Protein AF-A0A0B4G6N0-F1 (afdb_monomer)

InterPro domains:
  IPR013057 Amino acid transporter, transmembrane domain [PF01490] (42-238)

Foldseek 3Di:
DDDDDDDDDDDDPDDDPDPPDCPPPPCPVQPPCPPPPADPPPDDPVLVVLLLCLQLLVLCVVQLVQLCLFFADQVSVVLLVVLVVVLVVVLVVVVVLCVVCVVDDAQLVVLCVPPNPVRSVVRRVVVVVLVVVSVVVVLLVQLVVVCVVVVNPDDSVVSSVVVVVVVVVLVPPPHSVVVSVVSVVSVVVSVVVSVVVVVVCVVDPDPVDDRDRGDPHDPVSSVVSSVSSNSSSVSSRD

Radius of gyration: 27.39 Å; Cα contacts (8 Å, |Δi|>4): 152; chains: 1; bounding box: 114×43×59 Å

Structure (mmCIF, N/CA/C/O backbone):
data_AF-A0A0B4G6N0-F1
#
_entry.id   AF-A0A0B4G6N0-F1
#
loop_
_atom_site.group_PDB
_atom_site.id
_atom_site.type_symbol
_atom_site.label_atom_id
_atom_site.label_alt_id
_atom_site.label_comp_id
_atom_site.label_asym_id
_atom_site.label_entity_id
_atom_site.label_seq_id
_atom_site.pdbx_PDB_ins_code
_atom_site.Cartn_x
_atom_site.Cartn_y
_atom_site.Cartn_z
_atom_site.occupancy
_atom_site.B_iso_or_equiv
_atom_site.auth_seq_id
_atom_site.auth_comp_id
_atom_site.auth_asym_id
_atom_site.auth_atom_id
_atom_site.pdbx_PDB_model_num
ATOM 1 N N . MET A 1 1 ? 87.018 -11.174 -32.468 1.00 33.78 1 MET A N 1
ATOM 2 C CA . MET A 1 1 ? 86.395 -9.855 -32.245 1.00 33.78 1 MET A CA 1
ATOM 3 C C . MET A 1 1 ? 84.984 -10.117 -31.726 1.00 33.78 1 MET A C 1
ATOM 5 O O . MET A 1 1 ? 84.202 -10.619 -32.511 1.00 33.78 1 MET A O 1
ATOM 9 N N . ALA A 1 2 ? 84.757 -9.869 -30.422 1.00 31.50 2 ALA A N 1
ATOM 10 C CA . ALA A 1 2 ? 83.479 -9.801 -29.671 1.00 31.50 2 ALA A CA 1
ATOM 11 C C . ALA A 1 2 ? 82.484 -10.993 -29.743 1.00 31.50 2 ALA A C 1
ATOM 13 O O . ALA A 1 2 ? 82.291 -11.583 -30.789 1.00 31.50 2 ALA A O 1
ATOM 14 N N . ALA A 1 3 ? 81.725 -11.384 -28.720 1.00 33.72 3 ALA A N 1
ATOM 15 C CA . ALA A 1 3 ? 81.718 -11.198 -27.269 1.00 33.72 3 ALA A CA 1
ATOM 16 C C . ALA A 1 3 ? 80.707 -12.232 -26.710 1.00 33.72 3 ALA A C 1
ATOM 18 O O . ALA A 1 3 ? 79.729 -12.572 -27.371 1.00 33.72 3 ALA A O 1
ATOM 19 N N . SER A 1 4 ? 80.979 -12.740 -25.510 1.00 36.91 4 SER A N 1
ATOM 20 C CA . SER A 1 4 ? 80.156 -13.670 -24.726 1.00 36.91 4 SER A CA 1
ATOM 21 C C . SER A 1 4 ? 78.992 -12.951 -24.031 1.00 36.91 4 SER A C 1
ATOM 23 O O . SER A 1 4 ? 79.242 -11.888 -23.473 1.00 36.91 4 SER A O 1
ATOM 25 N N . THR A 1 5 ? 77.793 -13.555 -23.966 1.00 37.00 5 THR A N 1
ATOM 26 C CA . THR A 1 5 ? 76.814 -13.336 -22.873 1.00 37.00 5 THR A CA 1
ATOM 27 C C . THR A 1 5 ? 75.776 -14.470 -22.752 1.00 37.00 5 THR A C 1
ATOM 29 O O . THR A 1 5 ? 74.784 -14.551 -23.467 1.00 37.00 5 THR A O 1
ATOM 32 N N . THR A 1 6 ? 76.063 -15.360 -21.804 1.00 34.25 6 THR A N 1
ATOM 33 C CA . THR A 1 6 ? 75.223 -15.952 -20.742 1.00 34.25 6 THR A CA 1
ATOM 34 C C . THR A 1 6 ? 73.698 -15.763 -20.786 1.00 34.25 6 THR A C 1
ATOM 36 O O . THR A 1 6 ? 73.183 -14.648 -20.787 1.00 34.25 6 THR A O 1
ATOM 39 N N . GLY A 1 7 ? 72.979 -16.886 -20.677 1.00 34.41 7 GLY A N 1
ATOM 40 C CA . GLY A 1 7 ? 71.525 -16.940 -20.557 1.00 34.41 7 GLY A CA 1
ATOM 41 C C . GLY A 1 7 ? 70.945 -16.505 -19.208 1.00 34.41 7 GLY A C 1
ATOM 42 O O . GLY A 1 7 ? 71.644 -16.412 -18.203 1.00 34.41 7 GLY A O 1
ATOM 43 N N . LYS A 1 8 ? 69.621 -16.310 -19.209 1.00 33.00 8 LYS A N 1
ATOM 44 C CA . LYS A 1 8 ? 68.708 -16.408 -18.062 1.00 33.00 8 LYS A CA 1
ATOM 45 C C . LYS A 1 8 ? 67.311 -16.763 -18.584 1.00 33.00 8 LYS A C 1
ATOM 47 O O . LYS A 1 8 ? 66.723 -16.014 -19.357 1.00 33.00 8 LYS A O 1
ATOM 52 N N . GLN A 1 9 ? 66.808 -17.921 -18.160 1.00 35.66 9 GLN A N 1
ATOM 53 C CA . GLN A 1 9 ? 65.401 -18.307 -18.249 1.00 35.66 9 GLN A CA 1
ATOM 54 C C . GLN A 1 9 ? 64.567 -17.347 -17.389 1.00 35.66 9 GLN A C 1
ATOM 56 O O . GLN A 1 9 ? 64.925 -17.081 -16.241 1.00 35.66 9 GLN A O 1
ATOM 61 N N . HIS A 1 10 ? 63.454 -16.850 -17.928 1.00 30.38 10 HIS A N 1
ATOM 62 C CA . HIS A 1 10 ? 62.423 -16.156 -17.161 1.00 30.38 10 HIS A CA 1
ATOM 63 C C . HIS A 1 10 ? 61.115 -16.962 -17.272 1.00 30.38 10 HIS A C 1
ATOM 65 O O . HIS A 1 10 ? 60.740 -17.328 -18.388 1.00 30.38 10 HIS A O 1
ATOM 71 N N . PRO A 1 11 ? 60.469 -17.326 -16.151 1.00 32.81 11 PRO A N 1
ATOM 72 C CA . PRO A 1 11 ? 59.368 -18.283 -16.141 1.00 32.81 11 PRO A CA 1
ATOM 73 C C . PRO A 1 11 ? 58.047 -17.667 -16.624 1.00 32.81 11 PRO A C 1
ATOM 75 O O . PRO A 1 11 ? 57.742 -16.507 -16.359 1.00 32.81 11 PRO A O 1
ATOM 78 N N . LEU A 1 12 ? 57.250 -18.492 -17.307 1.00 38.12 12 LEU A N 1
ATOM 79 C CA . LEU A 1 12 ? 55.855 -18.230 -17.665 1.00 38.12 12 LEU A CA 1
ATOM 80 C C . LEU A 1 12 ? 55.014 -17.974 -16.398 1.00 38.12 12 LEU A C 1
ATOM 82 O O . LEU A 1 12 ? 55.039 -18.810 -15.488 1.00 38.12 12 LEU A O 1
ATOM 86 N N . PRO A 1 13 ? 54.229 -16.884 -16.314 1.00 38.22 13 PRO A N 1
ATOM 87 C CA . PRO A 1 13 ? 53.279 -16.722 -15.227 1.00 38.22 13 PRO A CA 1
ATOM 88 C C . PRO A 1 13 ? 52.089 -17.668 -15.429 1.00 38.22 13 PRO A C 1
ATOM 90 O O . PRO A 1 13 ? 51.237 -17.469 -16.289 1.00 38.22 13 PRO A O 1
ATOM 93 N N . SER A 1 14 ? 52.106 -18.720 -14.611 1.00 33.41 14 SER A N 1
ATOM 94 C CA . SER A 1 14 ? 50.993 -19.477 -14.032 1.00 33.41 14 SER A CA 1
ATOM 95 C C . SER A 1 14 ? 49.581 -19.133 -14.530 1.00 33.41 14 SER A C 1
ATOM 97 O O . SER A 1 14 ? 49.033 -18.058 -14.273 1.00 33.41 14 SER A O 1
ATOM 99 N N . SER A 1 15 ? 48.968 -20.132 -15.163 1.00 37.22 15 SER A N 1
ATOM 100 C CA . SER A 1 15 ? 47.535 -20.271 -15.398 1.00 37.22 15 SER A CA 1
ATOM 101 C C . SER A 1 15 ? 46.721 -20.003 -14.126 1.00 37.22 15 SER A C 1
ATOM 103 O O . SER A 1 15 ? 46.741 -20.805 -13.191 1.00 37.22 15 SER A O 1
ATOM 105 N N . LYS A 1 16 ? 45.944 -18.915 -14.111 1.00 31.27 16 LYS A N 1
ATOM 106 C CA . LYS A 1 16 ? 44.797 -18.793 -13.203 1.00 31.27 16 LYS A CA 1
ATOM 107 C C . LYS A 1 16 ? 43.605 -19.534 -13.825 1.00 31.27 16 LYS A C 1
ATOM 109 O O . LYS A 1 16 ? 43.236 -19.206 -14.952 1.00 31.27 16 LYS A O 1
ATOM 114 N N . PRO A 1 17 ? 43.012 -20.523 -13.138 1.00 34.19 17 PRO A N 1
ATOM 115 C CA . PRO A 1 17 ? 41.830 -21.217 -13.623 1.00 34.19 17 PRO A CA 1
ATOM 116 C C . PRO A 1 17 ? 40.590 -20.365 -13.335 1.00 34.19 17 PRO A C 1
ATOM 118 O O . PRO A 1 17 ? 40.438 -19.850 -12.229 1.00 34.19 17 PRO A O 1
ATOM 121 N N . GLY A 1 18 ? 39.710 -20.223 -14.328 1.00 34.66 18 GLY A N 1
ATOM 122 C CA . GLY A 1 18 ? 38.390 -19.613 -14.143 1.00 34.66 18 GLY A CA 1
ATOM 123 C C . GLY A 1 18 ? 38.112 -18.362 -14.974 1.00 34.66 18 GLY A C 1
ATOM 124 O O . GLY A 1 18 ? 37.458 -17.448 -14.486 1.00 34.66 18 GLY A O 1
ATOM 125 N N . SER A 1 19 ? 38.567 -18.293 -16.228 1.00 39.28 19 SER A N 1
ATOM 126 C CA . SER A 1 19 ? 37.862 -17.476 -17.221 1.00 39.28 19 SER A CA 1
ATOM 127 C C . SER A 1 19 ? 36.601 -18.237 -17.626 1.00 39.28 19 SER A C 1
ATOM 129 O O . SER A 1 19 ? 36.611 -19.020 -18.578 1.00 39.28 19 SER A O 1
ATOM 131 N N . GLU A 1 20 ? 35.545 -18.074 -16.834 1.00 41.31 20 GLU A N 1
ATOM 132 C CA . GLU A 1 20 ? 34.202 -18.501 -17.213 1.00 41.31 20 GLU A CA 1
ATOM 133 C C . GLU A 1 20 ? 33.862 -17.805 -18.544 1.00 41.31 20 GLU A C 1
ATOM 135 O O . GLU A 1 20 ? 34.119 -16.602 -18.679 1.00 41.31 20 GLU A O 1
ATOM 140 N N . PRO A 1 21 ? 33.403 -18.541 -19.570 1.00 38.47 21 PRO A N 1
ATOM 141 C CA . PRO A 1 21 ? 33.164 -17.963 -20.881 1.00 38.47 21 PRO A CA 1
ATOM 142 C C . PRO A 1 21 ? 32.184 -16.798 -20.750 1.00 38.47 21 PRO A C 1
ATOM 144 O O . PRO A 1 21 ? 31.161 -16.912 -20.076 1.00 38.47 21 PRO A O 1
ATOM 147 N N . LEU A 1 22 ? 32.523 -15.679 -21.398 1.00 48.94 22 LEU A N 1
ATOM 148 C CA . LEU A 1 22 ? 31.680 -14.498 -21.564 1.00 48.94 22 LEU A CA 1
ATOM 149 C C . LEU A 1 22 ? 30.406 -14.894 -22.321 1.00 48.94 22 LEU A C 1
ATOM 151 O O . LEU A 1 22 ? 30.272 -14.652 -23.518 1.00 48.94 22 LEU A O 1
ATOM 155 N N . ILE A 1 23 ? 29.456 -15.514 -21.625 1.00 45.91 23 ILE A N 1
ATOM 156 C CA . ILE A 1 23 ? 28.057 -15.437 -22.006 1.00 45.91 23 ILE A CA 1
ATOM 157 C C . ILE A 1 23 ? 27.752 -13.942 -21.926 1.00 45.91 23 ILE A C 1
ATOM 159 O O . ILE A 1 23 ? 27.949 -13.359 -20.853 1.00 45.91 23 ILE A O 1
ATOM 163 N N . PRO A 1 24 ? 27.319 -13.284 -23.013 1.00 44.19 24 PRO A N 1
ATOM 164 C CA . PRO A 1 24 ? 26.780 -11.945 -22.901 1.00 44.19 24 PRO A CA 1
ATOM 165 C C . PRO A 1 24 ? 25.601 -12.069 -21.937 1.00 44.19 24 PRO A C 1
ATOM 167 O O . PRO A 1 24 ? 24.552 -12.595 -22.306 1.00 44.19 24 PRO A O 1
ATOM 170 N N . ARG A 1 25 ? 25.789 -11.689 -20.665 1.00 51.75 25 ARG A N 1
ATOM 171 C CA . ARG A 1 25 ? 24.677 -11.498 -19.736 1.00 51.75 25 ARG A CA 1
ATOM 172 C C . ARG A 1 25 ? 23.775 -10.508 -20.446 1.00 51.75 25 ARG A C 1
ATOM 174 O O . ARG A 1 25 ? 24.180 -9.365 -20.641 1.00 51.75 25 ARG A O 1
ATOM 181 N N . ALA A 1 26 ? 22.643 -11.006 -20.932 1.00 50.06 26 ALA A N 1
ATOM 182 C CA . ALA A 1 26 ? 21.668 -10.250 -21.690 1.00 50.06 26 ALA A CA 1
ATOM 183 C C . ALA A 1 26 ? 21.489 -8.870 -21.045 1.00 50.06 26 ALA A C 1
ATOM 185 O O . ALA A 1 26 ? 21.092 -8.798 -19.887 1.00 50.06 26 ALA A O 1
ATOM 186 N N . ALA A 1 27 ? 21.905 -7.832 -21.780 1.00 54.25 27 ALA A N 1
ATOM 187 C CA . ALA A 1 27 ? 21.667 -6.409 -21.551 1.00 54.25 27 ALA A CA 1
ATOM 188 C C . ALA A 1 27 ? 21.281 -6.022 -20.109 1.00 54.25 27 ALA A C 1
ATOM 190 O O . ALA A 1 27 ? 20.148 -5.643 -19.825 1.00 54.25 27 ALA A O 1
ATOM 191 N N . ASP A 1 28 ? 22.232 -6.113 -19.185 1.00 55.31 28 ASP A N 1
ATOM 192 C CA . ASP A 1 28 ? 22.055 -5.578 -17.841 1.00 55.31 28 ASP A CA 1
ATOM 193 C C . ASP A 1 28 ? 22.142 -4.048 -17.888 1.00 55.31 28 ASP A C 1
ATOM 195 O O . ASP A 1 28 ? 23.211 -3.474 -18.099 1.00 55.31 28 ASP A O 1
ATOM 199 N N . VAL A 1 29 ? 20.994 -3.393 -17.721 1.00 56.84 29 VAL A N 1
ATOM 200 C CA . VAL A 1 29 ? 20.792 -1.950 -17.947 1.00 56.84 29 VAL A CA 1
ATOM 201 C C . VAL A 1 29 ? 21.613 -1.081 -16.983 1.00 56.84 29 VAL A C 1
ATOM 203 O O . VAL A 1 29 ? 21.878 0.084 -17.269 1.00 56.84 29 VAL A O 1
ATOM 206 N N . PHE A 1 30 ? 22.080 -1.655 -15.869 1.00 56.19 30 PHE A N 1
ATOM 207 C CA . PHE A 1 30 ? 22.910 -0.967 -14.876 1.00 56.19 30 PHE A CA 1
ATOM 208 C C . PHE A 1 30 ? 24.428 -1.094 -15.114 1.00 56.19 30 PHE A C 1
ATOM 210 O O . PHE A 1 30 ? 25.199 -0.382 -14.473 1.00 56.19 30 PHE A O 1
ATOM 217 N N . GLY A 1 31 ? 24.881 -1.948 -16.042 1.00 57.41 31 GLY A N 1
ATOM 218 C CA . GLY A 1 31 ? 26.307 -2.134 -16.344 1.00 57.41 31 GLY A CA 1
ATOM 219 C C . GLY A 1 31 ? 27.169 -2.564 -15.140 1.00 57.41 31 GLY A C 1
ATOM 220 O O . GLY A 1 31 ? 26.675 -3.041 -14.117 1.00 57.41 31 GLY A O 1
ATOM 221 N N . GLN A 1 32 ? 28.497 -2.424 -15.257 1.00 55.59 32 GLN A N 1
ATOM 222 C CA . GLN A 1 32 ? 29.423 -2.620 -14.131 1.00 55.59 32 GLN A CA 1
ATOM 223 C C . GLN A 1 32 ? 29.440 -1.373 -13.230 1.00 55.59 32 GLN A C 1
ATOM 225 O O . GLN A 1 32 ? 29.977 -0.328 -13.591 1.00 55.59 32 GLN A O 1
ATOM 230 N N . GLU A 1 33 ? 28.865 -1.488 -12.030 1.00 58.72 33 GLU A N 1
ATOM 231 C CA . GLU A 1 33 ? 28.723 -0.394 -11.051 1.00 58.72 33 GLU A CA 1
ATOM 232 C C . GLU A 1 33 ? 29.977 -0.158 -10.175 1.00 58.72 33 GLU A C 1
ATOM 234 O O . GLU A 1 33 ? 29.896 0.476 -9.121 1.00 58.72 33 GLU A O 1
ATOM 239 N N . ASP A 1 34 ? 31.150 -0.665 -10.571 1.00 56.91 34 ASP A N 1
ATOM 240 C CA . ASP A 1 34 ? 32.356 -0.649 -9.727 1.00 56.91 34 ASP A CA 1
ATOM 241 C C . ASP A 1 34 ? 32.889 0.771 -9.442 1.00 56.91 34 ASP A C 1
ATOM 243 O O . ASP A 1 34 ? 33.493 0.989 -8.389 1.00 56.91 34 ASP A O 1
ATOM 247 N N . HIS A 1 35 ? 32.578 1.746 -10.308 1.00 51.00 35 HIS A N 1
ATOM 248 C CA . HIS A 1 35 ? 33.026 3.146 -10.216 1.00 51.00 35 HIS A CA 1
ATOM 249 C C . HIS A 1 35 ? 31.900 4.183 -10.012 1.00 51.00 35 HIS A C 1
ATOM 251 O O . HIS A 1 35 ? 32.159 5.381 -10.115 1.00 51.00 35 HIS A O 1
ATOM 257 N N . HIS A 1 36 ? 30.664 3.762 -9.717 1.00 53.50 36 HIS A N 1
ATOM 258 C CA . HIS A 1 36 ? 29.542 4.683 -9.479 1.00 53.50 36 HIS A CA 1
ATOM 259 C C . HIS A 1 36 ? 29.313 4.943 -7.979 1.00 53.50 36 HIS A C 1
ATOM 261 O O . HIS A 1 36 ? 29.333 4.018 -7.167 1.00 53.50 36 HIS A O 1
ATOM 267 N N . ASP A 1 37 ? 29.054 6.209 -7.627 1.00 54.12 37 ASP A N 1
ATOM 268 C CA . ASP A 1 37 ? 28.793 6.673 -6.249 1.00 54.12 37 ASP A CA 1
ATOM 269 C C . ASP A 1 37 ? 27.456 6.130 -5.694 1.00 54.12 37 ASP A C 1
ATOM 271 O O . ASP A 1 37 ? 27.284 5.905 -4.496 1.00 54.12 37 ASP A O 1
ATOM 275 N N . ILE A 1 38 ? 26.514 5.818 -6.592 1.00 54.56 38 ILE A N 1
ATOM 276 C CA . ILE A 1 38 ? 25.244 5.154 -6.284 1.00 54.56 38 ILE A CA 1
ATOM 277 C C . ILE A 1 38 ? 25.260 3.769 -6.937 1.00 54.56 38 ILE A C 1
ATOM 279 O O . ILE A 1 38 ? 25.208 3.656 -8.158 1.00 54.56 38 ILE A O 1
ATOM 283 N N . LYS A 1 39 ? 25.326 2.719 -6.110 1.00 56.12 39 LYS A N 1
ATOM 284 C CA . LYS A 1 39 ? 25.215 1.315 -6.538 1.00 56.12 39 LYS A CA 1
ATOM 285 C C . LYS A 1 39 ? 23.767 0.855 -6.396 1.00 56.12 39 LYS A C 1
ATOM 287 O O . LYS A 1 39 ? 23.284 0.719 -5.268 1.00 56.12 39 LYS A O 1
ATOM 292 N N . TYR A 1 40 ? 23.081 0.607 -7.506 1.00 56.59 40 TYR A N 1
ATOM 293 C CA . TYR A 1 40 ? 21.680 0.190 -7.525 1.00 56.59 40 TYR A CA 1
ATOM 294 C C . TYR A 1 40 ? 21.523 -1.308 -7.206 1.00 56.59 40 TYR A C 1
ATOM 296 O O . TYR A 1 40 ? 20.519 -1.705 -6.612 1.00 56.59 40 TYR A O 1
ATOM 304 N N . LYS A 1 41 ? 22.545 -2.146 -7.445 1.00 57.06 41 LYS A N 1
ATOM 305 C CA . LYS A 1 41 ? 22.547 -3.589 -7.107 1.00 57.06 41 LYS A CA 1
ATOM 306 C C . LYS A 1 41 ? 22.916 -3.913 -5.658 1.00 57.06 41 LYS A C 1
ATOM 308 O O . LYS A 1 41 ? 23.700 -4.820 -5.378 1.00 57.06 41 LYS A O 1
ATOM 313 N N . ARG A 1 42 ? 22.364 -3.173 -4.700 1.00 58.06 42 ARG A N 1
ATOM 314 C CA . ARG A 1 42 ? 22.574 -3.434 -3.259 1.00 58.06 42 ARG A CA 1
ATOM 315 C C . ARG A 1 42 ? 21.349 -4.030 -2.569 1.00 58.06 42 ARG A C 1
ATOM 317 O O . ARG A 1 42 ? 21.439 -4.393 -1.400 1.00 58.06 42 ARG A O 1
ATOM 324 N N . LEU A 1 43 ? 20.222 -4.131 -3.272 1.00 67.31 43 LEU A N 1
ATOM 325 C CA . LEU A 1 43 ? 18.972 -4.646 -2.727 1.00 67.31 43 LEU A CA 1
ATOM 326 C C . LEU A 1 43 ? 18.911 -6.166 -2.909 1.00 67.31 43 LEU A C 1
ATOM 328 O O . LEU A 1 43 ? 18.865 -6.671 -4.029 1.00 67.31 43 LEU A O 1
ATOM 332 N N . SER A 1 44 ? 18.944 -6.906 -1.804 1.00 78.12 44 SER A N 1
ATOM 333 C CA . SER A 1 44 ? 18.749 -8.353 -1.829 1.00 78.12 44 SER A CA 1
ATOM 334 C C . SER A 1 44 ? 17.254 -8.675 -1.925 1.00 78.12 44 SER A C 1
ATOM 336 O O . SER A 1 44 ? 16.423 -7.950 -1.380 1.00 78.12 44 SER A O 1
ATOM 338 N N . TRP A 1 45 ? 16.898 -9.782 -2.586 1.00 82.00 45 TRP A N 1
ATOM 339 C CA . TRP A 1 45 ? 15.510 -10.263 -2.674 1.00 82.00 45 TRP A CA 1
ATOM 340 C C . TRP A 1 45 ? 14.739 -10.259 -1.334 1.00 82.00 45 TRP A C 1
ATOM 342 O O . TRP A 1 45 ? 13.604 -9.780 -1.332 1.00 82.00 45 TRP A O 1
ATOM 352 N N . PRO A 1 46 ? 15.308 -10.693 -0.185 1.00 83.56 46 PRO A N 1
ATOM 353 C CA . PRO A 1 46 ? 14.573 -10.638 1.078 1.00 83.56 46 PRO A CA 1
ATOM 354 C C . PRO A 1 46 ? 14.295 -9.206 1.555 1.00 83.56 46 PRO A C 1
ATOM 356 O O . PRO A 1 46 ? 13.240 -8.965 2.132 1.00 83.56 46 PRO A O 1
ATOM 359 N N . LEU A 1 47 ? 15.186 -8.242 1.293 1.00 82.62 47 LEU A N 1
ATOM 360 C CA . LEU A 1 47 ? 14.931 -6.840 1.642 1.00 82.62 47 LEU A CA 1
ATOM 361 C C . LEU A 1 47 ? 13.783 -6.257 0.808 1.00 82.62 47 LEU A C 1
ATOM 363 O O . LEU A 1 47 ? 12.927 -5.567 1.356 1.00 82.62 47 LEU A O 1
ATOM 367 N N . VAL A 1 48 ? 13.715 -6.592 -0.487 1.00 84.94 48 VAL A N 1
ATOM 368 C CA . VAL A 1 48 ? 12.575 -6.219 -1.347 1.00 84.94 48 VAL A CA 1
ATOM 369 C C . VAL A 1 48 ? 11.284 -6.839 -0.834 1.00 84.94 48 VAL A C 1
ATOM 371 O O . VAL A 1 48 ? 10.277 -6.150 -0.716 1.00 84.94 48 VAL A O 1
ATOM 374 N N . ALA A 1 49 ? 11.315 -8.127 -0.487 1.00 87.00 49 ALA A N 1
ATOM 375 C CA . ALA A 1 49 ? 10.141 -8.824 0.018 1.00 87.00 49 ALA A CA 1
ATOM 376 C C . ALA A 1 49 ? 9.592 -8.156 1.287 1.00 87.00 49 ALA A C 1
ATOM 378 O O . ALA A 1 49 ? 8.388 -7.944 1.389 1.00 87.00 49 ALA A O 1
ATOM 379 N N . VAL A 1 50 ? 10.461 -7.762 2.224 1.00 86.62 50 VAL A N 1
ATOM 380 C CA . VAL A 1 50 ? 10.039 -7.052 3.441 1.00 86.62 50 VAL A CA 1
ATOM 381 C C . VAL A 1 50 ? 9.427 -5.686 3.123 1.00 86.62 50 VAL A C 1
ATOM 383 O O . VAL A 1 50 ? 8.413 -5.345 3.725 1.00 86.62 50 VAL A O 1
ATOM 386 N N . LEU A 1 51 ? 9.994 -4.928 2.179 1.00 86.25 51 LEU A N 1
ATOM 387 C CA . LEU A 1 51 ? 9.438 -3.638 1.748 1.00 86.25 51 LEU A CA 1
ATOM 388 C C . LEU A 1 51 ? 8.027 -3.797 1.165 1.00 86.25 51 LEU A C 1
ATOM 390 O O . LEU A 1 51 ? 7.114 -3.070 1.550 1.00 86.25 51 LEU A O 1
ATOM 394 N N . MET A 1 52 ? 7.831 -4.795 0.301 1.00 87.69 52 MET A N 1
ATOM 395 C CA . MET A 1 52 ? 6.522 -5.091 -0.292 1.00 87.69 52 MET A CA 1
ATOM 396 C C . 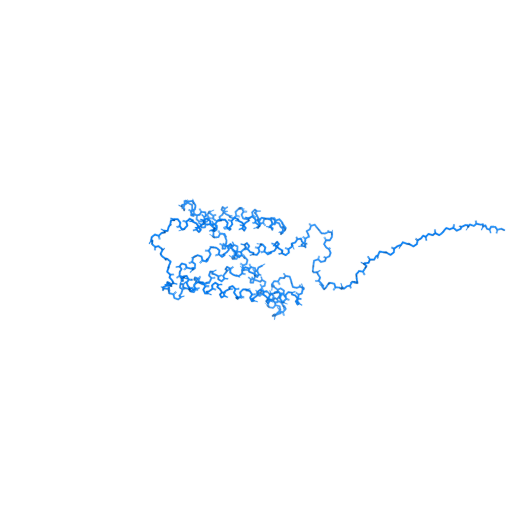MET A 1 52 ? 5.504 -5.530 0.759 1.00 87.69 52 MET A C 1
ATOM 398 O O . MET A 1 52 ? 4.362 -5.076 0.762 1.00 87.69 52 MET A O 1
ATOM 402 N N . ILE A 1 53 ? 5.923 -6.388 1.693 1.00 88.06 53 ILE A N 1
ATOM 403 C CA . ILE A 1 53 ? 5.074 -6.821 2.806 1.00 88.06 53 ILE A CA 1
ATOM 404 C C . ILE A 1 53 ? 4.688 -5.623 3.677 1.00 88.06 53 ILE A C 1
ATOM 406 O O . ILE A 1 53 ? 3.533 -5.534 4.081 1.00 88.06 53 ILE A O 1
ATOM 410 N N . ALA A 1 54 ? 5.611 -4.698 3.948 1.00 87.81 54 ALA A N 1
ATOM 411 C CA . ALA A 1 54 ? 5.330 -3.506 4.743 1.00 87.81 54 ALA A CA 1
ATOM 412 C C . ALA A 1 54 ? 4.202 -2.666 4.142 1.00 87.81 54 ALA A C 1
ATOM 414 O O . ALA A 1 54 ? 3.254 -2.327 4.850 1.00 87.81 54 ALA A O 1
ATOM 415 N N . GLU A 1 55 ? 4.275 -2.391 2.841 1.00 86.00 55 GLU A N 1
ATOM 416 C CA . GLU A 1 55 ? 3.267 -1.607 2.127 1.00 86.00 55 GLU A CA 1
ATOM 417 C C . GLU A 1 55 ? 1.904 -2.319 2.104 1.00 86.00 55 GLU A C 1
ATOM 419 O O . GLU A 1 5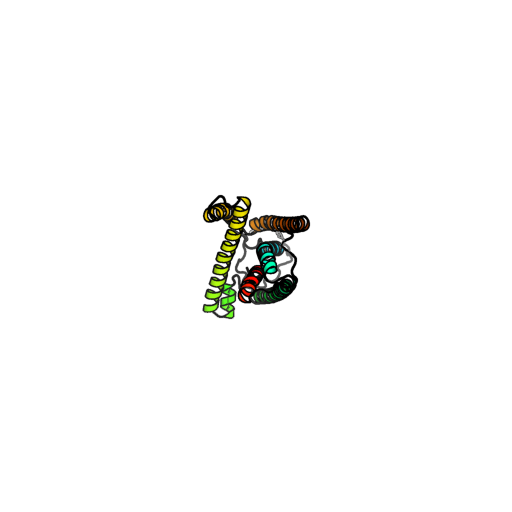5 ? 0.881 -1.739 2.478 1.00 86.00 55 GLU A O 1
ATOM 424 N N . ILE A 1 56 ? 1.885 -3.609 1.743 1.00 88.69 56 ILE A N 1
ATOM 425 C CA . ILE A 1 56 ? 0.651 -4.408 1.657 1.00 88.69 56 ILE A CA 1
ATOM 426 C C . ILE A 1 56 ? -0.020 -4.535 3.030 1.00 88.69 56 ILE A C 1
ATOM 428 O O . ILE A 1 56 ? -1.229 -4.329 3.156 1.00 88.69 56 ILE A O 1
ATOM 432 N N . VAL A 1 57 ? 0.748 -4.865 4.074 1.00 88.56 57 VAL A N 1
ATOM 433 C CA . VAL A 1 57 ? 0.217 -5.043 5.433 1.00 88.56 57 VAL A CA 1
ATOM 434 C C . VAL A 1 57 ? -0.292 -3.714 5.982 1.00 88.56 57 VAL A C 1
ATOM 436 O O . VAL A 1 57 ? -1.390 -3.687 6.533 1.00 88.56 57 VAL A O 1
ATOM 439 N N . SER A 1 58 ? 0.447 -2.617 5.790 1.00 87.50 58 SER A N 1
ATOM 440 C CA . SER A 1 58 ? 0.027 -1.275 6.211 1.00 87.50 58 SER A CA 1
ATOM 441 C C . SER A 1 58 ? -1.338 -0.902 5.620 1.00 87.50 58 SER A C 1
ATOM 443 O O . SER A 1 58 ? -2.293 -0.639 6.358 1.00 87.50 58 SER A O 1
ATOM 445 N N . ASN A 1 59 ? -1.476 -0.988 4.292 1.00 87.94 59 ASN A N 1
ATOM 446 C CA . ASN A 1 59 ? -2.724 -0.652 3.607 1.00 87.94 59 ASN A CA 1
ATOM 447 C C . ASN A 1 59 ? -3.851 -1.640 3.944 1.00 87.94 59 ASN A C 1
ATOM 449 O O . ASN A 1 59 ? -5.021 -1.258 3.984 1.00 87.94 59 ASN A O 1
ATOM 453 N N . GLY A 1 60 ? -3.530 -2.915 4.179 1.00 88.38 60 GLY A N 1
ATOM 454 C CA . GLY A 1 60 ? -4.491 -3.953 4.559 1.00 88.38 60 GLY A CA 1
ATOM 455 C C . GLY A 1 60 ? -5.064 -3.771 5.961 1.00 88.38 60 GLY A C 1
ATOM 456 O O . GLY A 1 60 ? -6.278 -3.859 6.143 1.00 88.38 60 GLY A O 1
ATOM 457 N N . MET A 1 61 ? -4.226 -3.474 6.956 1.00 88.06 61 MET A N 1
ATOM 458 C CA . MET A 1 61 ? -4.679 -3.374 8.348 1.00 88.06 61 MET A CA 1
ATOM 459 C C . MET A 1 61 ? -5.690 -2.246 8.571 1.00 88.06 61 MET A C 1
ATOM 461 O O . MET A 1 61 ? -6.542 -2.364 9.446 1.00 88.06 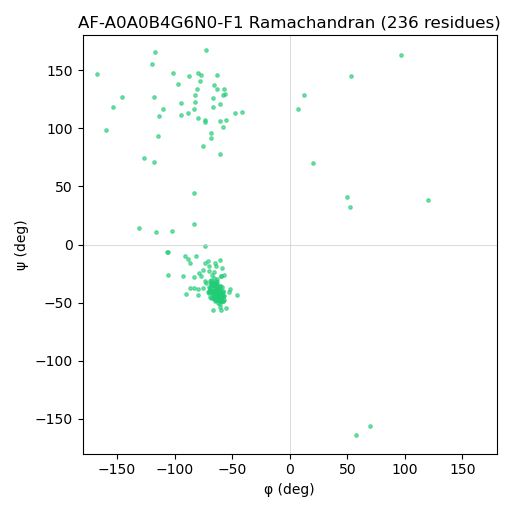61 MET A O 1
ATOM 465 N N . LEU A 1 62 ? -5.616 -1.167 7.789 1.00 85.00 62 LEU A N 1
ATOM 466 C CA . LEU A 1 62 ? -6.545 -0.041 7.899 1.00 85.00 62 LEU A CA 1
ATOM 467 C C . LEU A 1 62 ? -7.856 -0.284 7.138 1.00 85.00 62 LEU A C 1
ATOM 469 O O . LEU A 1 62 ? -8.930 0.107 7.599 1.00 85.00 62 LEU A O 1
ATOM 473 N N . SER A 1 63 ? -7.787 -0.933 5.975 1.00 86.25 63 SER A N 1
ATOM 474 C CA . SER A 1 63 ? -8.925 -1.059 5.059 1.00 86.25 63 SER A CA 1
ATOM 475 C C . SER A 1 63 ? -9.822 -2.265 5.375 1.00 86.25 63 SER A C 1
ATOM 477 O O . SER A 1 63 ? -11.053 -2.180 5.262 1.00 86.25 63 SER A O 1
ATOM 479 N N . LEU A 1 64 ? -9.225 -3.389 5.792 1.00 88.12 64 LEU A N 1
ATOM 480 C CA . LEU A 1 64 ? -9.925 -4.658 5.986 1.00 88.12 64 LEU A CA 1
ATOM 481 C C . LEU A 1 64 ? -10.933 -4.597 7.142 1.00 88.12 64 LEU A C 1
ATOM 483 O O . LEU A 1 64 ? -12.073 -5.008 6.919 1.00 88.12 64 LEU A O 1
ATOM 487 N N . PRO A 1 65 ? -10.611 -4.044 8.334 1.00 86.12 65 PRO A N 1
ATOM 488 C CA . PRO A 1 65 ? -11.572 -3.983 9.437 1.00 86.12 65 PRO A CA 1
ATOM 489 C C . PRO A 1 65 ? -12.805 -3.142 9.096 1.00 86.12 65 PRO A C 1
ATOM 491 O O . PRO A 1 65 ? -13.930 -3.544 9.384 1.00 86.12 65 PRO A O 1
ATOM 494 N N . SER A 1 66 ? -12.599 -2.000 8.428 1.00 83.88 66 SER A N 1
ATOM 495 C CA . SER A 1 66 ? -13.684 -1.124 7.968 1.00 83.88 66 SER A CA 1
ATOM 496 C C . SER A 1 66 ? -14.606 -1.849 6.985 1.00 83.88 66 SER A C 1
ATOM 498 O O . SER A 1 66 ? -15.829 -1.780 7.087 1.00 83.88 66 SER A O 1
ATOM 500 N N . SER A 1 67 ? -14.018 -2.625 6.077 1.00 85.31 67 SER A N 1
ATOM 501 C CA . SER A 1 67 ? -14.776 -3.309 5.032 1.00 85.31 67 SER A CA 1
ATOM 502 C C . SER A 1 67 ? -15.548 -4.519 5.558 1.00 85.31 67 SER A C 1
ATOM 504 O O . SER A 1 67 ? -16.698 -4.750 5.181 1.00 85.31 67 SER A O 1
ATOM 506 N N . LEU A 1 68 ? -14.950 -5.258 6.496 1.00 84.69 68 LEU A N 1
ATOM 507 C CA . LEU A 1 68 ? -15.609 -6.355 7.205 1.00 84.69 68 LEU A CA 1
ATOM 508 C C . LEU A 1 68 ? -16.782 -5.862 8.060 1.00 84.69 68 LEU A C 1
ATOM 510 O O . LEU A 1 68 ? -17.793 -6.555 8.145 1.00 84.69 68 LEU A O 1
ATOM 514 N N . ALA A 1 69 ? -16.688 -4.661 8.637 1.00 82.38 69 ALA A N 1
ATOM 515 C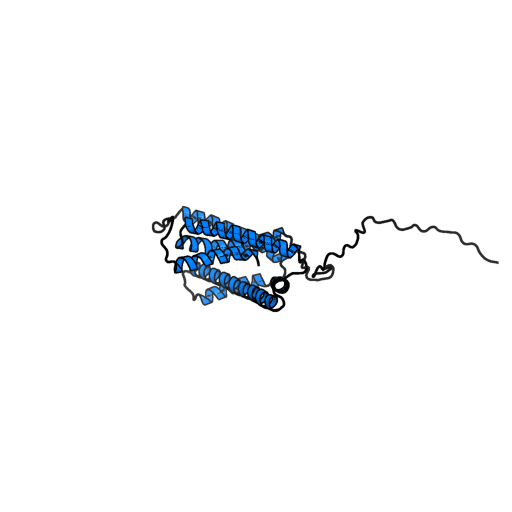 CA . ALA A 1 69 ? -17.779 -4.070 9.411 1.00 82.38 69 ALA A CA 1
ATOM 516 C C . ALA A 1 69 ? -19.023 -3.745 8.560 1.00 82.38 69 ALA A C 1
ATOM 518 O O . ALA A 1 69 ? -20.136 -3.767 9.077 1.00 82.38 69 ALA A O 1
ATOM 519 N N . VAL A 1 70 ? -18.849 -3.459 7.266 1.00 83.00 70 VAL A N 1
ATOM 520 C CA . VAL A 1 70 ? -19.943 -3.095 6.349 1.00 83.00 70 VAL A CA 1
ATOM 521 C C . VAL A 1 70 ? -20.555 -4.317 5.663 1.00 83.00 70 VAL A C 1
ATOM 523 O O . VAL A 1 70 ? -21.774 -4.401 5.513 1.00 83.00 70 VAL A O 1
ATOM 526 N N . VAL A 1 71 ? -19.714 -5.251 5.216 1.00 80.88 71 VAL A N 1
ATOM 527 C CA . VAL A 1 71 ? -20.126 -6.395 4.384 1.00 80.88 71 VAL A CA 1
ATOM 528 C C . VAL A 1 71 ? -20.447 -7.630 5.241 1.00 80.88 71 VAL A C 1
ATOM 530 O O . VAL A 1 71 ? -21.299 -8.439 4.877 1.00 80.88 71 VAL A O 1
ATOM 533 N N . GLY A 1 72 ? -19.837 -7.754 6.422 1.00 79.81 72 GLY A N 1
ATOM 534 C CA . GLY A 1 72 ? -19.954 -8.911 7.310 1.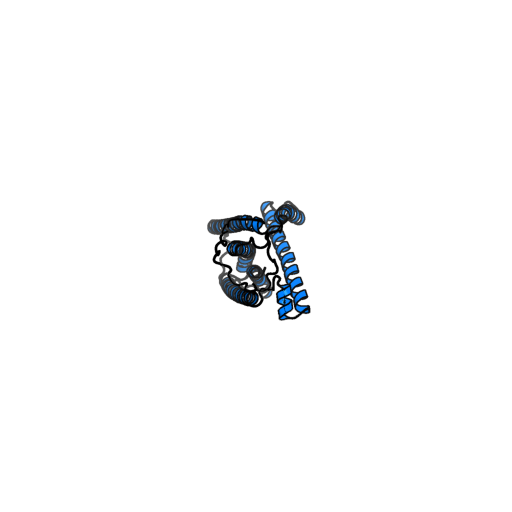00 79.81 72 GLY A CA 1
ATOM 535 C C . GLY A 1 72 ? -18.803 -9.908 7.143 1.00 79.81 72 GLY A C 1
ATOM 536 O O . GLY A 1 72 ? -18.069 -9.898 6.151 1.00 79.81 72 GLY A O 1
ATOM 537 N N . MET A 1 73 ? -18.645 -10.789 8.134 1.00 81.81 73 MET A N 1
ATOM 538 C CA . MET A 1 73 ? -17.474 -11.672 8.240 1.00 81.81 73 MET A CA 1
ATOM 539 C C . MET A 1 73 ? -17.370 -12.695 7.107 1.00 81.81 73 MET A C 1
ATOM 541 O O . MET A 1 73 ? -16.298 -12.868 6.533 1.00 81.81 73 MET A O 1
ATOM 545 N N . VAL A 1 74 ? -18.470 -13.380 6.779 1.00 85.25 74 VAL A N 1
ATOM 546 C CA . VAL A 1 74 ? -18.472 -14.448 5.766 1.00 85.25 74 VAL A CA 1
ATOM 547 C C . VAL A 1 74 ? -18.189 -13.904 4.362 1.00 85.25 74 VAL A C 1
ATOM 549 O O . VAL A 1 74 ? -17.217 -14.349 3.747 1.00 85.25 74 VAL A O 1
ATOM 552 N N . PRO A 1 75 ? -18.968 -12.938 3.837 1.00 83.00 75 PRO A N 1
ATOM 553 C CA . PRO A 1 75 ? -18.702 -12.388 2.510 1.00 83.00 75 PRO A CA 1
ATOM 554 C C . PRO A 1 75 ? -17.342 -11.682 2.425 1.00 83.00 75 PRO A C 1
ATOM 556 O O . PRO A 1 75 ? -16.650 -11.830 1.420 1.00 83.00 75 PRO A O 1
ATOM 559 N N . GLY A 1 76 ? -16.903 -10.988 3.480 1.00 85.00 76 GLY A N 1
ATOM 560 C CA . GLY A 1 76 ? -15.580 -10.369 3.492 1.00 85.00 76 GLY A CA 1
ATOM 561 C C . GLY A 1 76 ? -14.434 -11.385 3.452 1.00 85.00 76 GLY A C 1
ATOM 562 O O . GLY A 1 76 ? -13.490 -11.194 2.690 1.00 85.00 76 GLY A O 1
ATOM 563 N N . LEU A 1 77 ? -14.530 -12.502 4.184 1.00 88.25 77 LEU A N 1
ATOM 564 C CA . LEU A 1 77 ? -13.524 -13.571 4.139 1.00 88.25 77 LEU A CA 1
ATOM 565 C C . LEU A 1 77 ? -13.427 -14.209 2.747 1.00 88.25 77 LEU A C 1
ATOM 567 O O . LEU A 1 77 ? -12.322 -14.418 2.249 1.00 88.25 77 LEU A O 1
ATOM 571 N N . ILE A 1 78 ? -14.566 -14.480 2.101 1.00 89.50 78 ILE A N 1
ATOM 572 C CA . ILE A 1 78 ? -14.601 -15.032 0.736 1.00 89.50 78 ILE A CA 1
ATOM 573 C C . ILE A 1 78 ? -13.878 -14.092 -0.237 1.00 89.50 78 ILE A C 1
ATOM 575 O O . ILE A 1 78 ? -13.067 -14.546 -1.044 1.00 89.50 78 ILE A O 1
ATOM 579 N N . ILE A 1 79 ? -14.122 -12.784 -0.131 1.00 88.38 79 ILE A N 1
ATOM 580 C CA . ILE A 1 79 ? -13.479 -11.770 -0.975 1.00 88.38 79 ILE A CA 1
ATOM 581 C C . ILE A 1 79 ? -11.977 -11.692 -0.701 1.00 88.38 79 ILE A C 1
ATOM 583 O O . ILE A 1 79 ? -11.199 -11.647 -1.648 1.00 88.38 79 ILE A O 1
ATOM 587 N N . ILE A 1 80 ? -11.548 -11.727 0.563 1.00 90.06 80 ILE A N 1
ATOM 588 C CA . ILE A 1 80 ? -10.123 -11.726 0.931 1.00 90.06 80 ILE A CA 1
ATOM 589 C C . ILE A 1 80 ? -9.404 -12.936 0.320 1.00 90.06 80 ILE A C 1
ATOM 591 O O . ILE A 1 80 ? -8.344 -12.780 -0.283 1.00 90.06 80 ILE A O 1
ATOM 595 N N . VAL A 1 81 ? -9.987 -14.134 0.427 1.00 91.75 81 VAL A N 1
ATOM 596 C CA . VAL A 1 81 ? -9.412 -15.356 -0.159 1.00 91.75 81 VAL A CA 1
ATOM 597 C C . VAL A 1 81 ? -9.362 -15.258 -1.684 1.00 91.75 81 VAL A C 1
ATOM 599 O O . VAL A 1 81 ? -8.330 -15.557 -2.285 1.00 91.75 81 VAL A O 1
ATOM 602 N N . PHE A 1 82 ? -10.443 -14.794 -2.316 1.00 91.44 82 PHE A N 1
ATOM 603 C CA . PHE A 1 82 ? -10.502 -14.601 -3.764 1.00 91.44 82 PHE A CA 1
ATOM 604 C C . PHE A 1 82 ? -9.438 -13.608 -4.258 1.00 91.44 82 PHE A C 1
ATOM 606 O O . PHE A 1 82 ? -8.691 -13.921 -5.186 1.00 91.44 82 PHE A O 1
ATOM 613 N N . LEU A 1 83 ? -9.317 -12.445 -3.611 1.00 90.44 83 LEU A N 1
ATOM 614 C CA . LEU A 1 83 ? -8.320 -11.429 -3.953 1.00 90.44 83 LEU A CA 1
ATOM 615 C C . LEU A 1 83 ? -6.892 -11.913 -3.692 1.00 90.44 83 LEU A C 1
ATOM 617 O O . LEU A 1 83 ? -6.009 -11.616 -4.488 1.00 90.44 83 LEU A O 1
ATOM 621 N N . GLY A 1 84 ? -6.661 -12.711 -2.647 1.00 90.38 84 GLY A N 1
ATOM 622 C CA . GLY A 1 84 ? -5.357 -13.324 -2.385 1.00 90.38 84 GLY A CA 1
ATOM 623 C C . GLY A 1 84 ? -4.931 -14.314 -3.476 1.00 90.38 84 GLY A C 1
ATOM 624 O O . GLY A 1 84 ? -3.786 -14.281 -3.938 1.00 90.38 84 GLY A O 1
ATOM 625 N N . ILE A 1 85 ? -5.854 -15.161 -3.948 1.00 93.00 85 ILE A N 1
ATOM 626 C CA . ILE A 1 85 ? -5.602 -16.075 -5.076 1.00 93.00 85 ILE A CA 1
ATOM 627 C C . ILE A 1 85 ? -5.336 -15.272 -6.352 1.00 93.00 85 ILE A C 1
ATOM 629 O O . ILE A 1 85 ? -4.369 -15.548 -7.065 1.00 93.00 85 ILE A O 1
ATOM 633 N N . PHE A 1 86 ? -6.157 -14.256 -6.617 1.00 91.19 86 PHE A N 1
ATOM 634 C CA . PHE A 1 86 ? -6.017 -13.399 -7.789 1.00 91.19 86 PHE A CA 1
ATOM 635 C C . PHE A 1 86 ? -4.679 -12.647 -7.796 1.00 91.19 86 PHE A C 1
ATOM 637 O O . PHE A 1 86 ? -3.966 -12.695 -8.794 1.00 91.19 86 PHE A O 1
ATOM 644 N N . ALA A 1 87 ? -4.285 -12.048 -6.669 1.00 90.31 87 ALA A N 1
ATOM 645 C CA . ALA A 1 87 ? -3.004 -11.358 -6.515 1.00 90.31 87 ALA A CA 1
ATOM 646 C C . ALA A 1 87 ? -1.804 -12.306 -6.682 1.00 90.31 87 ALA A C 1
ATOM 648 O O . ALA A 1 87 ? -0.772 -11.938 -7.243 1.00 90.31 87 ALA A O 1
ATOM 649 N N . THR A 1 88 ? -1.932 -13.558 -6.233 1.00 90.62 88 THR A N 1
ATOM 650 C CA . THR A 1 88 ? -0.892 -14.579 -6.443 1.00 90.62 88 THR A CA 1
ATOM 651 C C . THR A 1 88 ? -0.770 -14.939 -7.923 1.00 90.62 88 THR A C 1
ATOM 653 O O . THR A 1 88 ? 0.338 -15.087 -8.441 1.00 90.62 88 THR A O 1
ATOM 656 N N . TYR A 1 89 ? -1.900 -15.067 -8.619 1.00 93.38 89 TYR A N 1
ATOM 657 C CA . TYR A 1 89 ? -1.930 -15.351 -10.049 1.00 93.38 89 TYR A CA 1
ATOM 658 C C . TYR A 1 89 ? -1.304 -14.216 -10.871 1.00 93.38 89 TYR A C 1
ATOM 660 O O . TYR A 1 89 ? -0.427 -14.477 -11.696 1.00 93.38 89 TYR A O 1
ATOM 668 N N . THR A 1 90 ?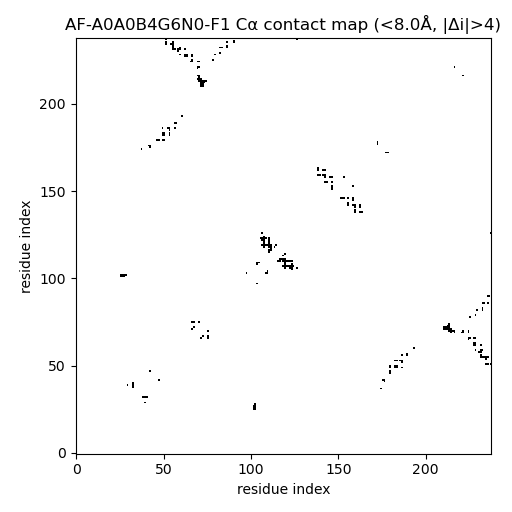 -1.674 -12.960 -10.606 1.00 91.00 90 THR A N 1
ATOM 669 C CA . THR A 1 90 ? -1.070 -11.797 -11.275 1.00 91.00 90 THR A CA 1
ATOM 670 C C . THR A 1 90 ? 0.423 -11.698 -10.982 1.00 91.00 90 THR A C 1
ATOM 672 O O . THR A 1 90 ? 1.209 -11.530 -11.910 1.00 91.00 90 THR A O 1
ATOM 675 N N . SER A 1 91 ? 0.846 -11.914 -9.732 1.00 89.19 91 SER A N 1
ATOM 676 C CA . SER A 1 91 ? 2.269 -11.921 -9.362 1.00 89.19 91 SER A CA 1
ATOM 677 C C . SER A 1 91 ? 3.071 -12.959 -10.153 1.00 89.19 91 SER A C 1
ATOM 679 O O . SER A 1 91 ? 4.174 -12.664 -10.607 1.00 89.19 91 SER A O 1
ATOM 681 N N . ARG A 1 92 ? 2.522 -14.162 -10.383 1.00 92.06 92 ARG A N 1
ATOM 682 C CA . ARG A 1 92 ? 3.184 -15.169 -11.231 1.00 92.06 92 ARG A CA 1
ATOM 683 C C . ARG A 1 92 ? 3.329 -14.704 -12.676 1.00 92.06 92 ARG A C 1
ATOM 685 O O . ARG A 1 92 ? 4.410 -14.844 -13.236 1.00 92.06 92 ARG A O 1
ATOM 692 N N . LEU A 1 93 ? 2.289 -14.099 -13.249 1.00 90.69 93 LEU A N 1
ATOM 693 C CA . LEU A 1 93 ? 2.358 -13.542 -14.603 1.00 90.69 93 LEU A CA 1
ATOM 694 C C . LEU A 1 93 ? 3.437 -12.458 -14.725 1.00 90.69 93 LEU A C 1
ATOM 696 O O . LEU A 1 93 ? 4.175 -12.445 -15.710 1.00 90.69 93 LEU A O 1
ATOM 700 N N . LEU A 1 94 ? 3.559 -11.583 -13.722 1.00 87.44 94 LEU A N 1
ATOM 701 C CA . LEU A 1 94 ? 4.597 -10.549 -13.672 1.00 87.44 94 LEU A CA 1
ATOM 702 C C . LEU A 1 94 ? 6.001 -11.167 -13.619 1.00 87.44 94 LEU A C 1
ATOM 704 O O . LEU A 1 94 ? 6.889 -10.739 -14.357 1.00 87.44 94 LEU A O 1
ATOM 708 N N . VAL A 1 95 ? 6.200 -12.193 -12.786 1.00 87.88 95 VAL A N 1
ATOM 709 C CA . VAL A 1 95 ? 7.483 -12.908 -12.683 1.00 87.88 95 VAL A CA 1
ATOM 710 C C . VAL A 1 95 ? 7.841 -13.574 -14.012 1.00 87.88 95 VAL A C 1
ATOM 712 O O . VAL A 1 95 ? 8.948 -13.376 -14.513 1.00 87.88 95 VAL A O 1
ATOM 715 N N . ASP A 1 96 ? 6.905 -14.292 -14.632 1.00 89.25 96 ASP A N 1
ATOM 716 C CA . ASP A 1 96 ? 7.131 -14.962 -15.916 1.00 89.25 96 ASP A CA 1
ATOM 717 C C . ASP A 1 96 ? 7.412 -13.968 -17.050 1.00 89.25 96 ASP A C 1
ATOM 719 O O . ASP A 1 96 ? 8.174 -14.275 -17.971 1.00 89.25 96 ASP A O 1
ATOM 723 N N . PHE A 1 97 ? 6.798 -12.782 -17.010 1.00 87.25 97 PHE A N 1
ATOM 724 C CA . PHE A 1 97 ? 7.070 -11.704 -17.958 1.00 87.25 97 PHE A CA 1
ATOM 725 C C . PHE A 1 97 ? 8.478 -11.132 -17.759 1.00 87.25 97 PHE A C 1
ATOM 727 O O . PHE A 1 97 ? 9.229 -11.015 -18.725 1.00 87.25 97 PHE A O 1
ATOM 734 N N . LYS A 1 98 ? 8.879 -10.859 -16.511 1.00 83.56 98 LYS A N 1
ATOM 735 C CA . LYS A 1 98 ? 10.215 -10.341 -16.180 1.00 83.56 98 LYS A CA 1
ATOM 736 C C . LYS A 1 98 ? 11.334 -11.338 -16.499 1.00 83.56 98 LYS A C 1
ATOM 738 O O . LYS A 1 98 ? 12.413 -10.919 -16.907 1.00 83.56 98 LYS A O 1
ATOM 743 N N . LEU A 1 99 ? 11.089 -12.642 -16.350 1.00 85.31 99 LEU A N 1
ATOM 744 C CA . LEU A 1 99 ? 12.046 -13.686 -16.738 1.00 85.31 99 LEU A CA 1
ATOM 745 C C . LEU A 1 99 ? 12.218 -13.794 -18.261 1.00 85.31 99 LEU A C 1
ATOM 747 O O . LEU A 1 99 ? 13.308 -14.124 -18.723 1.00 85.31 99 LEU A O 1
ATOM 751 N N . ARG A 1 100 ? 11.166 -13.509 -19.040 1.00 86.69 100 ARG A N 1
ATOM 752 C CA . ARG A 1 100 ? 11.210 -13.507 -20.514 1.00 86.69 100 ARG A CA 1
ATOM 753 C C . ARG A 1 100 ? 11.751 -12.206 -21.112 1.00 86.69 100 ARG A C 1
ATOM 755 O O . ARG A 1 100 ? 12.334 -12.259 -22.188 1.00 86.69 100 ARG A O 1
ATOM 762 N N . HIS A 1 101 ? 11.585 -11.086 -20.412 1.00 84.44 101 HIS A N 1
ATOM 763 C CA . HIS A 1 101 ? 12.030 -9.751 -20.824 1.00 84.44 101 HIS A CA 1
ATOM 764 C C . HIS A 1 101 ? 12.885 -9.098 -19.726 1.00 84.44 101 HIS A C 1
ATOM 766 O O . HIS A 1 101 ? 12.409 -8.208 -19.007 1.00 84.44 101 HIS A O 1
ATOM 772 N N . PRO A 1 102 ? 14.143 -9.543 -19.542 1.00 76.44 102 PRO A N 1
ATOM 773 C CA . PRO A 1 102 ? 15.029 -8.993 -18.519 1.00 76.44 102 PRO A CA 1
ATOM 774 C C . PRO A 1 102 ? 15.290 -7.488 -18.695 1.00 76.44 102 PRO A C 1
ATOM 776 O O . PRO A 1 102 ? 15.485 -6.805 -17.685 1.00 76.44 102 PRO A O 1
ATOM 779 N N . GLU A 1 103 ? 15.201 -6.968 -19.925 1.00 74.88 103 GLU A N 1
ATOM 780 C CA . GLU A 1 103 ? 15.390 -5.560 -20.302 1.00 74.88 103 GLU A CA 1
ATOM 781 C C . GLU A 1 103 ? 14.349 -4.582 -19.722 1.00 74.88 103 GLU A C 1
ATOM 783 O O . GLU A 1 103 ? 14.577 -3.373 -19.707 1.00 74.88 103 GLU A O 1
ATOM 788 N N . VAL A 1 104 ? 13.210 -5.072 -19.222 1.00 77.62 104 VAL A N 1
ATOM 789 C CA . VAL A 1 104 ? 12.111 -4.234 -18.711 1.00 77.62 104 VAL A CA 1
ATOM 790 C C . VAL A 1 104 ? 12.369 -3.812 -17.268 1.00 77.62 104 VAL A C 1
ATOM 792 O O . VAL A 1 104 ? 12.369 -4.656 -16.376 1.00 77.62 104 VAL A O 1
ATOM 795 N N . HIS A 1 105 ? 12.525 -2.516 -16.993 1.00 73.56 105 HIS A N 1
ATOM 796 C CA . HIS A 1 105 ? 12.721 -2.011 -15.622 1.00 73.56 105 HIS A CA 1
ATOM 797 C C . HIS A 1 105 ? 11.501 -1.314 -15.035 1.00 73.56 105 HIS A C 1
ATOM 799 O O . HIS A 1 105 ? 11.342 -1.296 -13.816 1.00 73.56 105 HIS A O 1
ATOM 805 N N . THR A 1 106 ? 10.642 -0.758 -15.883 1.00 81.81 106 THR A N 1
ATOM 806 C CA . THR A 1 106 ? 9.446 -0.038 -15.453 1.00 81.81 106 THR A CA 1
ATOM 807 C C . THR A 1 106 ? 8.186 -0.701 -15.998 1.00 81.81 106 THR A C 1
ATOM 809 O O . THR A 1 106 ? 8.207 -1.341 -17.051 1.00 81.81 106 THR A O 1
ATOM 812 N N . MET A 1 107 ? 7.055 -0.504 -15.316 1.00 81.75 107 MET A N 1
ATOM 813 C CA . MET A 1 107 ? 5.745 -0.914 -15.841 1.00 81.75 107 MET A CA 1
ATOM 814 C C . MET A 1 107 ? 5.412 -0.231 -17.176 1.00 81.75 107 MET A C 1
ATOM 816 O O . MET A 1 107 ? 4.721 -0.810 -18.012 1.00 81.75 107 MET A O 1
ATOM 820 N N . GLY A 1 108 ? 5.958 0.966 -17.420 1.00 80.81 108 GLY A N 1
ATOM 821 C CA . GLY A 1 108 ? 5.877 1.636 -18.718 1.00 80.81 108 GLY A CA 1
ATOM 822 C C . GLY A 1 108 ? 6.570 0.846 -19.832 1.00 80.81 108 GLY A C 1
ATOM 823 O O . GLY A 1 108 ? 5.993 0.660 -20.900 1.00 80.81 108 GLY A O 1
ATOM 824 N N . ASP A 1 109 ? 7.766 0.310 -19.583 1.00 81.06 109 ASP A N 1
ATOM 825 C CA . ASP A 1 109 ? 8.487 -0.503 -20.575 1.00 81.06 109 ASP A CA 1
ATOM 826 C C . ASP A 1 109 ? 7.780 -1.843 -20.829 1.00 81.06 109 ASP A C 1
ATOM 828 O O . ASP A 1 109 ? 7.718 -2.306 -21.968 1.00 81.06 109 ASP A O 1
ATOM 832 N N . ALA A 1 110 ? 7.154 -2.427 -19.800 1.00 84.38 110 ALA A N 1
ATOM 833 C CA . ALA A 1 110 ? 6.271 -3.579 -19.978 1.00 84.38 110 ALA A CA 1
ATOM 834 C C . ALA A 1 110 ? 5.078 -3.228 -20.888 1.00 84.38 110 ALA A C 1
ATOM 836 O O . ALA A 1 110 ? 4.733 -3.985 -21.798 1.00 84.38 110 ALA A O 1
ATOM 837 N N . GLY A 1 111 ? 4.484 -2.046 -20.686 1.00 81.56 111 GLY A N 1
ATOM 838 C CA . GLY A 1 111 ? 3.425 -1.496 -21.534 1.00 81.56 111 GLY A CA 1
ATOM 839 C C . GLY A 1 111 ? 3.855 -1.291 -22.988 1.00 81.56 111 GLY A C 1
ATOM 840 O O . GLY A 1 111 ? 3.061 -1.550 -23.894 1.00 81.56 111 GLY A O 1
ATOM 841 N N . TYR A 1 112 ? 5.114 -0.902 -23.218 1.00 85.44 112 TYR A N 1
ATOM 842 C CA . TYR A 1 112 ? 5.679 -0.756 -24.561 1.00 85.44 112 TYR A CA 1
ATOM 843 C C . TYR A 1 112 ? 5.712 -2.083 -25.325 1.00 85.44 112 TYR A C 1
ATOM 845 O O . TYR A 1 112 ? 5.347 -2.134 -26.497 1.00 85.44 112 TYR A O 1
ATOM 853 N N . ILE A 1 113 ? 6.104 -3.170 -24.659 1.00 85.44 113 ILE A N 1
ATOM 854 C CA . ILE A 1 113 ? 6.181 -4.500 -25.280 1.00 85.44 113 ILE A CA 1
ATOM 855 C C . ILE A 1 113 ? 4.781 -5.058 -25.577 1.00 85.44 113 ILE A C 1
ATOM 857 O O . ILE A 1 113 ? 4.588 -5.707 -26.602 1.00 85.44 113 ILE A O 1
ATOM 861 N N . MET A 1 114 ? 3.794 -4.795 -24.713 1.00 83.31 114 MET A N 1
ATOM 862 C CA . MET A 1 114 ? 2.438 -5.339 -24.870 1.00 83.31 114 MET A CA 1
ATOM 863 C C . MET A 1 114 ? 1.579 -4.585 -25.893 1.00 83.31 114 MET A C 1
ATOM 865 O O . MET A 1 114 ? 0.870 -5.218 -26.673 1.00 83.31 114 MET A O 1
ATOM 869 N N . PHE A 1 115 ? 1.610 -3.248 -25.885 1.00 84.44 115 PHE A N 1
ATOM 870 C CA . PHE A 1 115 ? 0.694 -2.413 -26.680 1.00 84.44 115 PHE A CA 1
ATOM 871 C C . PHE A 1 115 ? 1.411 -1.313 -27.483 1.00 84.44 115 PHE A C 1
ATOM 873 O O . PHE A 1 115 ? 0.773 -0.381 -27.979 1.00 84.44 115 PHE A O 1
ATOM 880 N N . GLY A 1 116 ? 2.736 -1.396 -27.622 1.00 87.62 116 GLY A N 1
ATOM 881 C CA . GLY A 1 116 ? 3.529 -0.411 -28.351 1.00 87.62 116 GLY A CA 1
ATOM 882 C C . GLY A 1 116 ? 3.608 0.949 -27.636 1.00 87.62 116 GLY A C 1
ATOM 883 O O . GLY A 1 116 ? 3.440 1.035 -26.417 1.00 87.62 116 GLY A O 1
ATOM 884 N N . PRO A 1 117 ? 3.860 2.050 -28.368 1.00 86.12 117 PRO A N 1
ATOM 885 C CA . PRO A 1 117 ? 4.125 3.363 -27.772 1.00 86.12 117 PRO A CA 1
ATOM 886 C C . PRO A 1 117 ? 2.962 3.903 -26.928 1.00 86.12 117 PRO A C 1
ATOM 888 O O . PRO A 1 117 ? 3.198 4.487 -25.877 1.00 86.12 117 PRO A O 1
ATOM 891 N N . LEU A 1 118 ? 1.712 3.642 -27.324 1.00 87.69 118 LEU A N 1
ATOM 892 C CA . LEU A 1 118 ? 0.537 4.086 -26.566 1.00 87.69 118 LEU A CA 1
ATOM 893 C C . LEU A 1 118 ? 0.406 3.353 -25.216 1.00 87.69 118 LEU A C 1
ATOM 895 O O . LEU A 1 118 ? 0.023 3.950 -24.211 1.00 87.69 118 LEU A O 1
ATOM 899 N N . GLY A 1 119 ? 0.770 2.067 -25.179 1.00 83.94 119 GLY A N 1
ATOM 900 C CA . GLY A 1 119 ? 0.800 1.276 -23.948 1.00 83.94 119 GLY A CA 1
ATOM 901 C C . GLY A 1 119 ? 1.827 1.764 -22.940 1.00 83.94 119 GLY A C 1
ATOM 902 O O . GLY A 1 119 ? 1.571 1.728 -21.737 1.00 83.94 119 GLY A O 1
ATOM 903 N N . ARG A 1 120 ? 2.974 2.245 -23.430 1.00 85.62 120 ARG A N 1
ATOM 904 C CA . ARG A 1 120 ? 4.048 2.787 -22.596 1.00 85.62 120 ARG A CA 1
ATOM 905 C C . ARG A 1 120 ? 3.578 3.981 -21.784 1.00 85.62 120 ARG A C 1
ATOM 907 O O . ARG A 1 120 ? 3.716 3.977 -20.562 1.00 85.62 120 ARG A O 1
ATOM 914 N N . ASP A 1 121 ? 3.007 4.970 -22.463 1.00 89.25 121 ASP A N 1
ATOM 915 C CA . ASP A 1 121 ? 2.599 6.221 -21.829 1.00 89.25 121 ASP A CA 1
ATOM 916 C C . ASP A 1 121 ? 1.435 5.990 -20.863 1.00 89.25 121 ASP A C 1
ATOM 918 O O . ASP A 1 121 ? 1.449 6.505 -19.747 1.00 89.25 121 ASP A O 1
ATOM 922 N N . MET A 1 122 ? 0.470 5.142 -21.238 1.00 91.00 122 MET A N 1
ATOM 923 C CA . MET A 1 122 ? -0.675 4.826 -20.384 1.00 91.00 122 MET A CA 1
ATOM 924 C C . MET A 1 122 ? -0.267 4.071 -19.111 1.00 91.00 122 MET A C 1
ATOM 926 O O . MET A 1 122 ? -0.720 4.426 -18.023 1.00 91.00 122 MET A O 1
ATOM 930 N N . MET A 1 123 ? 0.599 3.056 -19.217 1.00 87.56 123 MET A N 1
ATOM 931 C CA . MET A 1 123 ? 1.062 2.289 -18.053 1.00 87.56 123 MET A CA 1
ATOM 932 C C . MET A 1 123 ? 1.986 3.118 -17.156 1.00 87.56 123 MET A C 1
ATOM 934 O O . MET A 1 123 ? 1.831 3.094 -15.938 1.00 87.56 123 MET A O 1
ATOM 938 N N . ALA A 1 124 ? 2.903 3.900 -17.736 1.00 88.19 124 ALA A N 1
ATOM 939 C CA . ALA A 1 124 ? 3.778 4.786 -16.969 1.00 88.19 124 ALA A CA 1
ATOM 940 C C . ALA A 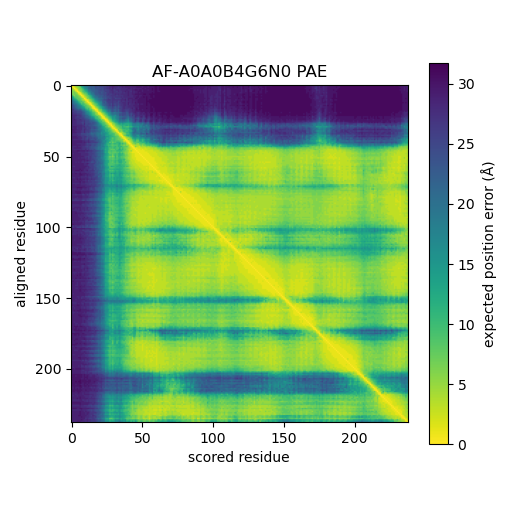1 124 ? 2.980 5.861 -16.215 1.00 88.19 124 ALA A C 1
ATOM 942 O O . ALA A 1 124 ? 3.211 6.091 -15.025 1.00 88.19 124 ALA A O 1
ATOM 943 N N . PHE A 1 125 ? 2.006 6.484 -16.886 1.00 91.56 125 PHE A N 1
ATOM 944 C CA . PHE A 1 125 ? 1.092 7.437 -16.264 1.00 91.56 125 PHE A CA 1
ATOM 945 C C . PHE A 1 125 ? 0.257 6.775 -15.164 1.00 91.56 125 PHE A C 1
ATOM 947 O O . PHE A 1 125 ? 0.172 7.310 -14.062 1.00 91.56 125 PHE A O 1
ATOM 954 N N . GLY A 1 126 ? -0.287 5.581 -15.421 1.00 90.62 126 GLY A N 1
ATOM 955 C CA . GLY A 1 126 ? -1.066 4.811 -14.451 1.00 90.62 126 GLY A CA 1
ATOM 956 C C . GLY A 1 126 ? -0.288 4.501 -13.172 1.00 90.62 126 GLY A C 1
ATOM 957 O O . GLY A 1 126 ? -0.784 4.781 -12.081 1.00 90.62 126 GLY A O 1
ATOM 958 N N . THR A 1 127 ? 0.947 4.002 -13.285 1.00 89.81 127 THR A N 1
ATOM 959 C CA . THR A 1 127 ? 1.817 3.751 -12.124 1.00 89.81 127 THR A CA 1
ATOM 960 C C . THR A 1 127 ? 2.126 5.042 -11.368 1.00 89.81 127 THR A C 1
ATOM 962 O O . THR A 1 127 ? 2.041 5.061 -10.145 1.00 89.81 127 THR A O 1
ATOM 965 N N . CYS A 1 128 ? 2.422 6.140 -12.069 1.00 91.25 128 CYS A N 1
ATOM 966 C CA . CYS A 1 128 ? 2.695 7.432 -11.436 1.00 91.25 128 CYS A CA 1
ATOM 967 C C . CYS A 1 128 ? 1.476 7.970 -10.665 1.00 91.25 128 CYS A C 1
ATOM 969 O O . CYS A 1 128 ? 1.589 8.335 -9.494 1.00 91.25 128 CYS A O 1
ATOM 971 N N . CYS A 1 129 ? 0.294 7.960 -11.288 1.00 93.00 129 CYS A N 1
ATOM 972 C CA . CYS A 1 129 ? -0.952 8.359 -10.641 1.00 93.00 129 CYS A CA 1
ATOM 973 C C . CYS A 1 129 ? -1.260 7.486 -9.428 1.00 93.00 129 CYS A C 1
ATOM 975 O O . CYS A 1 129 ? -1.576 8.020 -8.366 1.00 93.00 129 CYS A O 1
ATOM 977 N N . PHE A 1 130 ? -1.137 6.163 -9.564 1.00 89.06 130 PHE A N 1
ATOM 978 C CA . PHE A 1 130 ? -1.358 5.237 -8.460 1.00 89.06 130 PHE A CA 1
ATOM 979 C C . PHE A 1 130 ? -0.423 5.544 -7.287 1.00 89.06 130 PHE A C 1
ATOM 981 O O . PHE A 1 130 ? -0.904 5.667 -6.166 1.00 89.06 130 PHE A O 1
ATOM 988 N N . SER A 1 131 ? 0.868 5.784 -7.536 1.00 89.38 131 SER A N 1
ATOM 989 C CA . SER A 1 131 ? 1.821 6.164 -6.487 1.00 89.38 131 SER A CA 1
ATOM 990 C C . SER A 1 131 ? 1.464 7.469 -5.785 1.00 89.38 131 SER A C 1
ATOM 992 O O . SER A 1 131 ? 1.470 7.516 -4.557 1.00 89.38 131 SER A O 1
ATOM 994 N N . ILE A 1 132 ? 1.093 8.514 -6.529 1.00 91.62 132 ILE A N 1
ATOM 995 C CA . ILE A 1 132 ? 0.724 9.813 -5.943 1.00 91.62 132 ILE A CA 1
ATOM 996 C C . ILE A 1 132 ? -0.539 9.684 -5.082 1.00 91.62 132 ILE A C 1
ATOM 998 O O . ILE A 1 132 ? -0.567 10.164 -3.946 1.00 91.62 132 ILE A O 1
ATOM 1002 N N . PHE A 1 133 ? -1.580 9.020 -5.591 1.00 90.81 133 PHE A N 1
ATOM 1003 C CA . PHE A 1 133 ? -2.829 8.842 -4.849 1.00 90.81 133 PHE A CA 1
ATOM 1004 C C . PHE A 1 133 ? -2.667 7.897 -3.655 1.00 90.81 133 PHE A C 1
ATOM 1006 O O . PHE A 1 133 ? -3.226 8.176 -2.595 1.00 90.81 133 PHE A O 1
ATOM 1013 N N . ALA A 1 134 ? -1.871 6.834 -3.785 1.00 88.31 134 ALA A N 1
ATOM 1014 C CA . ALA A 1 134 ? -1.557 5.930 -2.683 1.00 88.31 134 ALA A CA 1
ATOM 1015 C C . ALA A 1 134 ? -0.816 6.663 -1.555 1.00 88.31 134 ALA A C 1
ATOM 1017 O O . ALA A 1 134 ? -1.237 6.593 -0.400 1.00 88.31 134 ALA A O 1
ATOM 1018 N N . SER A 1 135 ? 0.214 7.454 -1.884 1.00 89.31 135 SER A N 1
ATOM 1019 C CA . SER A 1 135 ? 0.912 8.296 -0.900 1.00 89.31 135 SER A CA 1
ATOM 1020 C C . SER A 1 135 ? -0.026 9.312 -0.238 1.00 89.31 135 SER A C 1
ATOM 1022 O O . SER A 1 135 ? 0.010 9.488 0.981 1.00 89.31 135 SER A O 1
ATOM 1024 N N . GLY A 1 136 ? -0.921 9.942 -1.008 1.00 90.38 136 GLY A N 1
ATOM 1025 C CA . GLY A 1 136 ? -1.951 10.833 -0.468 1.00 90.38 136 GLY A CA 1
ATOM 1026 C C . GLY A 1 136 ? -2.901 10.127 0.509 1.00 90.38 136 GLY A C 1
ATOM 1027 O O . GLY A 1 136 ? -3.227 10.680 1.560 1.00 90.38 136 GLY A O 1
ATOM 1028 N N . GLY A 1 137 ? -3.290 8.884 0.206 1.00 90.19 137 GLY A N 1
ATOM 1029 C CA . GLY A 1 137 ? -4.113 8.042 1.077 1.00 90.19 137 GLY A CA 1
ATOM 1030 C C . GLY A 1 137 ? -3.446 7.742 2.421 1.00 90.19 137 GLY A C 1
ATOM 1031 O O . GLY A 1 137 ? -4.090 7.860 3.464 1.00 90.19 137 GLY A O 1
ATOM 1032 N N . GLN A 1 138 ? -2.144 7.445 2.425 1.00 89.62 138 GLN A N 1
ATOM 1033 C CA . GLN A 1 138 ? -1.395 7.247 3.671 1.00 89.62 138 GLN A CA 1
ATOM 1034 C C . GLN A 1 138 ? -1.300 8.537 4.504 1.00 89.62 138 GLN A C 1
ATOM 1036 O O . GLN A 1 138 ? -1.431 8.500 5.728 1.00 89.62 138 GLN A O 1
ATOM 1041 N N . MET A 1 139 ? -1.153 9.697 3.856 1.00 91.56 139 MET A N 1
ATOM 1042 C CA . MET A 1 139 ? -1.192 10.998 4.536 1.00 91.56 139 MET A CA 1
ATOM 1043 C C . MET A 1 139 ? -2.556 11.269 5.181 1.00 91.56 139 MET A C 1
ATOM 1045 O O . MET A 1 139 ? -2.617 11.744 6.316 1.00 91.56 139 MET A O 1
ATOM 1049 N N . LEU A 1 140 ? -3.649 10.910 4.500 1.00 91.31 140 LEU A N 1
ATOM 1050 C CA . LEU A 1 140 ? -5.001 11.013 5.048 1.00 91.31 140 LEU A CA 1
ATOM 1051 C C . LEU A 1 140 ? -5.206 10.075 6.247 1.00 91.31 140 LEU A C 1
ATOM 1053 O O . LEU A 1 140 ? -5.798 10.480 7.247 1.00 91.31 140 LEU A O 1
ATOM 1057 N N . ALA A 1 141 ? -4.689 8.847 6.186 1.00 89.62 141 ALA A N 1
ATOM 1058 C CA . ALA A 1 141 ? -4.718 7.927 7.321 1.00 89.62 141 ALA A CA 1
ATOM 1059 C C . ALA A 1 141 ? -3.960 8.498 8.535 1.00 89.62 141 ALA A C 1
ATOM 1061 O O . ALA A 1 141 ? -4.486 8.486 9.650 1.00 89.62 141 ALA A O 1
ATOM 1062 N N . GLY A 1 142 ? -2.775 9.078 8.313 1.00 89.19 142 GLY A N 1
ATOM 1063 C CA . GLY A 1 142 ? -2.008 9.780 9.346 1.00 89.19 142 GLY A CA 1
ATOM 1064 C C . GLY A 1 142 ? -2.777 10.957 9.954 1.00 89.19 142 GLY A C 1
ATOM 1065 O O . GLY A 1 142 ? -2.825 11.102 11.176 1.00 89.19 142 GLY A O 1
ATOM 1066 N N . GLN A 1 143 ? -3.462 11.750 9.125 1.00 92.56 143 GLN A N 1
ATOM 1067 C CA . GLN A 1 143 ? -4.328 12.841 9.583 1.00 92.56 143 GLN A CA 1
ATOM 1068 C C . GLN A 1 143 ? -5.421 12.342 10.536 1.00 92.56 143 GLN A C 1
ATOM 1070 O O . GLN A 1 143 ? -5.623 12.936 11.593 1.00 92.56 143 GLN A O 1
ATOM 1075 N N . ILE A 1 144 ? -6.124 11.262 10.175 1.00 90.06 144 ILE A N 1
ATOM 1076 C CA . ILE A 1 144 ? -7.207 10.687 10.990 1.00 90.06 144 ILE A CA 1
ATOM 1077 C C . ILE A 1 144 ? -6.656 10.171 12.325 1.00 90.06 144 ILE A C 1
ATOM 1079 O O . ILE A 1 144 ? -7.265 10.402 13.370 1.00 90.06 144 ILE A O 1
ATOM 1083 N N . ALA A 1 145 ? -5.483 9.533 12.310 1.00 89.25 145 ALA A N 1
ATOM 1084 C CA . ALA A 1 145 ? -4.828 9.053 13.522 1.00 89.25 145 ALA A CA 1
ATOM 1085 C C . ALA A 1 145 ? -4.462 10.205 14.478 1.00 89.25 145 ALA A C 1
ATOM 1087 O O . ALA A 1 145 ? -4.790 10.148 15.664 1.00 89.25 145 ALA A O 1
ATOM 1088 N N . LEU A 1 146 ? -3.847 11.281 13.970 1.00 89.75 146 LEU A N 1
ATOM 1089 C CA . LEU A 1 146 ? -3.509 12.462 14.778 1.00 89.75 146 LEU A CA 1
ATOM 1090 C C . LEU A 1 146 ? -4.761 13.171 15.309 1.00 89.75 146 LEU A C 1
ATOM 1092 O O . LEU A 1 146 ? -4.789 13.599 16.464 1.00 89.75 146 LEU A O 1
ATOM 1096 N N . ALA A 1 147 ? -5.798 13.276 14.481 1.00 90.50 147 ALA A N 1
ATOM 1097 C CA . ALA A 1 147 ? -7.065 13.887 14.855 1.00 90.50 147 ALA A CA 1
ATOM 1098 C C . ALA A 1 147 ? -7.754 13.111 15.993 1.00 90.50 147 ALA A C 1
ATOM 1100 O O . ALA A 1 147 ? -8.235 13.723 16.948 1.00 90.50 147 ALA A O 1
ATOM 1101 N N . SER A 1 148 ? -7.714 11.773 15.941 1.00 88.69 148 SER A N 1
ATOM 1102 C CA . SER A 1 148 ? -8.238 10.903 17.000 1.00 88.69 148 SER A CA 1
ATOM 1103 C C . SER A 1 148 ? -7.426 10.971 18.295 1.00 88.69 148 SER A C 1
ATOM 1105 O O . SER A 1 148 ? -8.007 10.827 19.363 1.00 88.69 148 SER A O 1
ATOM 1107 N N . LEU A 1 149 ? -6.107 11.175 18.227 1.00 88.62 149 LEU A N 1
ATOM 1108 C CA . LEU A 1 149 ? -5.254 11.278 19.419 1.00 88.62 149 LEU A CA 1
ATOM 1109 C C . LEU A 1 149 ? -5.374 12.645 20.113 1.00 88.62 149 LEU A C 1
ATOM 1111 O O . LEU A 1 149 ? -5.137 12.767 21.311 1.00 88.62 149 LEU A O 1
ATOM 1115 N N . SER A 1 150 ? -5.717 13.683 19.349 1.00 87.56 150 SER A N 1
ATOM 1116 C CA . SER A 1 150 ? -5.800 15.067 19.816 1.00 87.56 150 SER A CA 1
ATOM 1117 C C . SER A 1 150 ? -7.240 15.543 20.075 1.00 87.56 150 SER A C 1
ATOM 1119 O O . SER A 1 150 ? -7.438 16.750 20.240 1.00 87.56 150 SER A O 1
ATOM 1121 N N . ASP A 1 151 ? -8.231 14.646 20.089 1.00 86.56 151 ASP A N 1
ATOM 1122 C CA . ASP A 1 151 ? -9.664 14.945 20.261 1.00 86.56 151 ASP A CA 1
ATOM 1123 C C . ASP A 1 151 ? -10.183 16.059 19.327 1.00 86.56 151 ASP A C 1
ATOM 1125 O O . ASP A 1 151 ? -10.938 16.938 19.744 1.00 86.56 151 ASP A O 1
ATOM 1129 N N . ASN A 1 152 ? -9.749 16.067 18.059 1.00 83.25 152 ASN A N 1
ATOM 1130 C CA . ASN A 1 152 ? -10.166 17.045 17.037 1.00 83.25 152 ASN A CA 1
ATOM 1131 C C . ASN A 1 152 ? -10.015 18.529 17.439 1.00 83.25 152 ASN A C 1
ATOM 1133 O O . ASN A 1 152 ? -10.786 19.385 17.005 1.00 83.25 152 ASN A O 1
ATOM 1137 N N . LYS A 1 153 ? -9.011 18.861 18.256 1.00 82.25 153 LYS A N 1
ATOM 1138 C CA . LYS A 1 153 ? -8.787 20.240 18.729 1.00 82.25 153 LYS A CA 1
ATOM 1139 C C . LYS A 1 153 ? -8.307 21.209 17.644 1.00 82.25 153 LYS A C 1
ATOM 1141 O O . LYS A 1 153 ? -8.467 22.416 17.806 1.00 82.25 153 LYS A O 1
ATOM 1146 N N . LEU A 1 154 ? -7.699 20.709 16.566 1.00 86.69 154 LEU A N 1
ATOM 1147 C CA . LEU A 1 154 ? -7.187 21.512 15.451 1.00 86.69 154 LEU A CA 1
ATOM 1148 C C . LEU A 1 154 ? -7.900 21.183 14.134 1.00 86.69 154 LEU A C 1
ATOM 1150 O O . LEU A 1 154 ? -8.569 20.162 13.991 1.00 86.69 154 LEU A O 1
ATOM 1154 N N . CYS A 1 155 ? -7.713 22.055 13.140 1.00 88.06 155 CYS A N 1
ATOM 1155 C CA . CYS A 1 155 ? -8.180 21.811 11.778 1.00 88.06 155 CYS A CA 1
ATOM 1156 C C . CYS A 1 155 ? -7.435 20.621 11.147 1.00 88.06 155 CYS A C 1
ATOM 1158 O O . CYS A 1 155 ? -6.210 20.533 11.235 1.00 88.06 155 CYS A O 1
ATOM 1160 N N . LEU A 1 156 ? -8.171 19.749 10.447 1.00 85.88 156 LEU A N 1
ATOM 1161 C CA . LEU A 1 156 ? -7.653 18.557 9.757 1.00 85.88 156 LEU A CA 1
ATOM 1162 C C . LEU A 1 156 ? -6.473 18.871 8.824 1.00 85.88 156 LEU A C 1
ATOM 1164 O O . LEU A 1 156 ? -5.477 18.150 8.815 1.00 85.88 156 LEU A O 1
ATOM 1168 N N . MET A 1 157 ? -6.528 20.009 8.129 1.00 88.56 157 MET A N 1
ATOM 1169 C CA . MET A 1 157 ? -5.442 20.473 7.261 1.00 88.56 157 MET A CA 1
ATOM 1170 C C . MET A 1 157 ? -4.117 20.654 8.018 1.00 88.56 157 MET A C 1
ATOM 1172 O O . MET A 1 157 ? -3.053 20.342 7.485 1.00 88.56 157 MET A O 1
ATOM 1176 N N . LEU A 1 158 ? -4.172 21.111 9.273 1.00 88.94 158 LEU A N 1
ATOM 1177 C CA . LEU A 1 158 ? -2.984 21.282 10.107 1.00 88.94 158 LEU A CA 1
ATOM 1178 C C . LEU A 1 158 ? -2.392 19.929 10.518 1.00 88.94 158 LEU A C 1
ATOM 1180 O O . LEU A 1 158 ? -1.175 19.771 10.483 1.00 88.94 158 LEU A O 1
ATOM 1184 N N . TYR A 1 159 ? -3.233 18.942 10.847 1.00 90.19 159 TYR A N 1
ATOM 1185 C CA . TYR A 1 159 ? -2.766 17.589 11.166 1.00 90.19 159 TYR A CA 1
ATOM 1186 C C . TYR A 1 159 ? -2.064 16.931 9.974 1.00 90.19 159 TYR A C 1
ATOM 1188 O O . TYR A 1 159 ? -1.004 16.334 10.157 1.00 90.19 159 TYR A O 1
ATOM 1196 N N . THR A 1 160 ? -2.586 17.106 8.754 1.00 89.50 160 THR A N 1
ATOM 1197 C CA . THR A 1 160 ? -1.898 16.644 7.536 1.00 89.50 160 THR A CA 1
ATOM 1198 C C . THR A 1 160 ? -0.549 17.335 7.361 1.00 89.50 160 THR A C 1
ATOM 1200 O O . THR A 1 160 ? 0.439 16.665 7.075 1.00 89.50 160 THR A O 1
ATOM 1203 N N . GLY A 1 161 ? -0.471 18.651 7.586 1.00 89.31 161 GLY A N 1
ATOM 1204 C CA . GLY A 1 161 ? 0.794 19.388 7.522 1.00 89.31 161 GLY A CA 1
ATOM 1205 C C . GLY A 1 161 ? 1.830 18.883 8.532 1.00 89.31 161 GLY A C 1
ATOM 1206 O O . GLY A 1 161 ? 2.980 18.651 8.167 1.00 89.31 161 GLY A O 1
ATOM 1207 N N . ILE A 1 162 ? 1.418 18.644 9.780 1.00 90.62 162 ILE A N 1
ATOM 1208 C CA . ILE A 1 162 ? 2.295 18.123 10.841 1.00 90.62 162 ILE A CA 1
ATOM 1209 C C . ILE A 1 162 ? 2.798 16.718 10.499 1.00 90.62 162 ILE A C 1
ATOM 1211 O O . ILE A 1 162 ? 3.968 16.434 10.734 1.00 90.62 162 ILE A O 1
ATOM 1215 N N . PHE A 1 163 ? 1.951 15.855 9.932 1.00 89.81 163 PHE A N 1
ATOM 1216 C CA . PHE A 1 163 ? 2.342 14.503 9.526 1.00 89.81 163 PHE A CA 1
ATOM 1217 C C . PHE A 1 163 ? 3.214 14.492 8.259 1.00 89.81 163 PHE A C 1
ATOM 1219 O O . PHE A 1 163 ? 4.113 13.666 8.131 1.00 89.81 163 PHE A O 1
ATOM 1226 N N . ALA A 1 164 ? 3.014 15.444 7.345 1.00 90.75 164 ALA A N 1
ATOM 1227 C CA . ALA A 1 164 ? 3.800 15.550 6.120 1.00 90.75 164 ALA A CA 1
ATOM 1228 C C . ALA A 1 164 ? 5.272 15.912 6.378 1.00 90.75 164 ALA A C 1
ATOM 1230 O O . ALA A 1 164 ? 6.140 15.450 5.644 1.00 90.75 164 ALA A O 1
ATOM 1231 N N . VAL A 1 165 ? 5.579 16.697 7.418 1.00 90.81 165 VAL A N 1
ATOM 1232 C CA . VAL A 1 165 ? 6.961 17.097 7.756 1.00 90.81 165 VAL A CA 1
ATOM 1233 C C . VAL A 1 165 ? 7.880 15.897 8.048 1.00 90.81 165 VAL A C 1
ATOM 1235 O O . VAL A 1 165 ? 8.904 15.774 7.370 1.00 90.81 165 VAL A O 1
ATOM 1238 N N . PRO A 1 166 ? 7.572 14.993 9.003 1.00 89.62 166 PRO A N 1
ATOM 1239 C CA . PRO A 1 166 ? 8.394 13.813 9.238 1.00 89.62 166 PRO A CA 1
ATOM 1240 C C . PRO A 1 166 ? 8.394 12.875 8.028 1.00 89.62 166 PRO A C 1
ATOM 1242 O O . PRO A 1 166 ? 9.460 12.381 7.672 1.00 89.62 166 PRO A O 1
ATOM 1245 N N . THR A 1 167 ? 7.263 12.680 7.339 1.00 88.19 167 THR A N 1
ATOM 1246 C CA . THR A 1 167 ? 7.216 11.843 6.126 1.00 88.19 167 THR A CA 1
ATOM 1247 C C . THR A 1 167 ? 8.141 12.375 5.032 1.00 88.19 167 THR A C 1
ATOM 1249 O O . THR A 1 167 ? 8.879 11.602 4.427 1.00 88.19 167 THR A O 1
ATOM 1252 N N . LEU A 1 168 ? 8.183 13.693 4.820 1.00 88.00 168 LEU A N 1
ATOM 1253 C CA . LEU A 1 168 ? 9.094 14.320 3.867 1.00 88.00 168 LEU A CA 1
ATOM 1254 C C . LEU A 1 168 ? 10.554 14.091 4.270 1.00 88.00 168 LEU A C 1
ATOM 1256 O O . LEU A 1 168 ? 11.353 13.685 3.433 1.00 88.00 168 LEU A O 1
ATOM 1260 N N . LEU A 1 169 ? 10.893 14.286 5.549 1.00 87.38 169 LEU A N 1
ATOM 1261 C CA . LEU A 1 169 ? 12.247 14.057 6.066 1.00 87.38 169 LEU A CA 1
ATOM 1262 C C . LEU A 1 169 ? 12.701 12.601 5.891 1.00 87.38 169 LEU A C 1
ATOM 1264 O O . LEU A 1 169 ? 13.819 12.360 5.439 1.00 87.38 169 LEU A O 1
ATOM 1268 N N . PHE A 1 170 ? 11.832 11.635 6.195 1.00 83.31 170 PHE A N 1
ATOM 1269 C CA . PHE A 1 170 ? 12.115 10.210 5.998 1.00 83.31 170 PHE A CA 1
ATOM 1270 C C . PHE A 1 170 ? 12.080 9.777 4.527 1.00 83.31 170 PHE A C 1
ATOM 1272 O O . PHE A 1 170 ? 12.638 8.731 4.203 1.00 83.31 170 PHE A O 1
ATOM 1279 N N . SER A 1 171 ? 11.500 10.582 3.631 1.00 82.12 171 SER A N 1
ATOM 1280 C CA . SER A 1 171 ? 11.506 10.345 2.182 1.00 82.12 171 SER A CA 1
ATOM 1281 C C . SER A 1 171 ? 12.745 10.908 1.467 1.00 82.12 171 SER A C 1
ATOM 1283 O O . SER A 1 171 ? 13.002 10.527 0.326 1.00 82.12 171 SER A O 1
ATOM 1285 N N . LEU A 1 172 ? 13.520 11.799 2.099 1.00 78.94 172 LEU A N 1
ATOM 1286 C CA . LEU A 1 172 ? 14.774 12.332 1.549 1.00 78.94 172 LEU A CA 1
ATOM 1287 C C . LEU A 1 172 ? 15.910 11.311 1.329 1.00 78.94 172 LEU A C 1
ATOM 1289 O O . LEU A 1 172 ? 16.662 11.511 0.367 1.00 78.94 172 LEU A O 1
ATOM 1293 N N . PRO A 1 173 ? 16.126 10.262 2.158 1.00 72.44 173 PRO A N 1
ATOM 1294 C CA . PRO A 1 173 ? 17.179 9.287 1.891 1.00 72.44 173 PRO A CA 1
ATOM 1295 C C . PRO A 1 173 ? 16.949 8.590 0.545 1.00 72.44 173 PRO A C 1
ATOM 1297 O O . PRO A 1 173 ? 16.105 7.715 0.391 1.00 72.44 173 PRO A O 1
ATOM 1300 N N . ARG A 1 174 ? 17.771 8.970 -0.438 1.00 62.47 174 ARG A N 1
ATOM 1301 C CA . ARG A 1 174 ? 17.683 8.532 -1.839 1.00 62.47 174 ARG A CA 1
ATOM 1302 C C . ARG A 1 174 ? 18.145 7.084 -2.071 1.00 62.47 174 ARG A C 1
ATOM 1304 O O . ARG A 1 174 ? 18.123 6.610 -3.203 1.00 62.47 174 ARG A O 1
ATOM 1311 N N . THR A 1 175 ? 18.596 6.376 -1.032 1.00 69.25 175 THR A N 1
ATOM 1312 C CA . THR A 1 175 ? 19.163 5.024 -1.148 1.00 69.25 175 THR A CA 1
ATOM 1313 C C . THR A 1 175 ? 18.237 3.960 -0.549 1.00 69.25 175 THR A C 1
ATOM 1315 O O . THR A 1 175 ? 18.014 3.892 0.659 1.00 69.25 175 THR A O 1
ATOM 1318 N N . PHE A 1 176 ? 17.751 3.046 -1.398 1.00 63.97 176 PHE A N 1
ATOM 1319 C CA . PHE A 1 176 ? 16.872 1.930 -1.008 1.00 63.97 176 PHE A CA 1
ATOM 1320 C C . PHE A 1 176 ? 17.459 1.012 0.079 1.00 63.97 176 PHE A C 1
ATOM 1322 O O . PHE A 1 176 ? 16.720 0.405 0.856 1.00 63.97 176 PHE A O 1
ATOM 1329 N N . HIS A 1 177 ? 18.789 0.930 0.176 1.00 66.94 177 HIS A N 1
ATOM 1330 C CA . HIS A 1 177 ? 19.456 0.137 1.210 1.00 66.94 177 HIS A CA 1
ATOM 1331 C C . HIS A 1 177 ? 19.184 0.675 2.627 1.00 66.94 177 HIS A C 1
ATOM 1333 O O . HIS A 1 177 ? 18.939 -0.109 3.540 1.00 66.94 177 HIS A O 1
ATOM 1339 N N . GLY A 1 178 ? 19.182 2.001 2.819 1.00 68.81 178 GLY A N 1
ATOM 1340 C CA . GLY A 1 178 ? 18.853 2.608 4.114 1.00 68.81 178 GLY A CA 1
ATOM 1341 C C . GLY A 1 178 ? 17.376 2.433 4.478 1.00 68.81 178 GLY A C 1
ATOM 1342 O O . GLY A 1 178 ? 17.050 2.104 5.618 1.00 68.81 178 GLY A O 1
ATOM 1343 N N . LEU A 1 179 ? 16.491 2.564 3.485 1.00 74.88 179 LEU A N 1
ATOM 1344 C CA . LEU A 1 179 ? 15.046 2.383 3.654 1.00 74.88 179 LEU A CA 1
ATOM 1345 C C . LEU A 1 179 ? 14.668 0.949 4.044 1.00 74.88 179 LEU A C 1
ATOM 1347 O O . LEU A 1 179 ? 13.760 0.747 4.846 1.00 74.88 179 LEU A O 1
ATOM 1351 N N . SER A 1 180 ? 15.400 -0.046 3.544 1.00 75.88 180 SER A N 1
ATOM 1352 C CA . SER A 1 180 ? 15.135 -1.458 3.844 1.00 75.88 180 SER A CA 1
ATOM 1353 C C . SER A 1 180 ? 15.242 -1.780 5.340 1.00 75.88 180 SER A C 1
ATOM 1355 O O . SER A 1 180 ? 14.432 -2.537 5.871 1.00 75.88 180 SER A O 1
ATOM 1357 N N . TRP A 1 181 ? 16.201 -1.176 6.051 1.00 80.38 181 TRP A N 1
ATOM 1358 C CA . TRP A 1 181 ? 16.359 -1.390 7.495 1.00 80.38 181 TRP A CA 1
ATOM 1359 C C . TRP A 1 181 ? 15.231 -0.737 8.302 1.00 80.38 181 TRP A C 1
ATOM 1361 O O . TRP A 1 181 ? 14.692 -1.334 9.233 1.00 80.38 181 TRP A O 1
ATOM 1371 N N . ILE A 1 182 ? 14.835 0.477 7.908 1.00 83.25 182 ILE A N 1
ATOM 1372 C CA . ILE A 1 182 ? 13.707 1.201 8.512 1.00 83.25 182 ILE A CA 1
ATOM 1373 C C . ILE A 1 182 ? 12.399 0.432 8.277 1.00 83.25 182 ILE A C 1
ATOM 1375 O O . ILE A 1 182 ? 11.562 0.342 9.175 1.00 83.25 182 ILE A O 1
ATOM 1379 N N . SER A 1 183 ? 12.247 -0.196 7.109 1.00 83.69 183 SER A N 1
ATOM 1380 C CA . SER A 1 183 ? 11.077 -1.011 6.783 1.00 83.69 183 SER A CA 1
ATOM 1381 C C . SER A 1 183 ? 10.905 -2.206 7.714 1.00 83.69 183 SER A C 1
ATOM 1383 O O . SER A 1 183 ? 9.779 -2.501 8.100 1.00 83.69 183 SER A O 1
ATOM 1385 N N . ILE A 1 184 ? 11.989 -2.879 8.113 1.00 86.44 184 ILE A N 1
ATOM 1386 C CA . ILE A 1 184 ? 11.910 -3.994 9.073 1.00 86.44 184 ILE A CA 1
ATOM 1387 C C . ILE A 1 184 ? 11.321 -3.502 10.402 1.00 86.44 184 ILE A C 1
ATOM 1389 O O . ILE A 1 184 ? 10.416 -4.130 10.952 1.00 86.44 184 ILE A O 1
ATOM 1393 N N . ALA A 1 185 ? 11.794 -2.352 10.894 1.00 88.81 185 ALA A N 1
ATOM 1394 C CA . ALA A 1 185 ? 11.265 -1.745 12.112 1.00 88.81 185 ALA A CA 1
ATOM 1395 C C . ALA A 1 185 ? 9.786 -1.341 11.962 1.00 88.81 185 ALA A C 1
ATOM 1397 O O . ALA A 1 185 ? 8.999 -1.545 12.887 1.00 88.81 185 ALA A O 1
ATOM 1398 N N . SER A 1 186 ? 9.393 -0.829 10.791 1.00 88.12 186 SER A N 1
ATOM 1399 C CA . SER A 1 186 ? 8.002 -0.476 10.482 1.00 88.12 186 SER A CA 1
ATOM 1400 C C . SER A 1 186 ? 7.076 -1.695 10.516 1.00 88.12 186 SER A C 1
ATOM 1402 O O . SER A 1 186 ? 6.082 -1.687 11.240 1.00 88.12 186 SER A O 1
ATOM 1404 N N . VAL A 1 187 ? 7.433 -2.782 9.822 1.00 87.94 187 VAL A N 1
ATOM 1405 C CA . VAL A 1 187 ? 6.642 -4.027 9.806 1.00 87.94 187 VAL A CA 1
ATOM 1406 C C . VAL A 1 187 ? 6.451 -4.571 11.216 1.00 87.94 187 VAL A C 1
ATOM 1408 O O . VAL A 1 187 ? 5.340 -4.943 11.588 1.00 87.94 187 VAL A O 1
ATOM 1411 N N . LEU A 1 188 ? 7.518 -4.584 12.020 1.00 90.94 188 LEU A N 1
ATOM 1412 C CA . LEU A 1 188 ? 7.444 -5.039 13.404 1.00 90.94 188 LEU A CA 1
ATOM 1413 C C . LEU A 1 188 ? 6.507 -4.155 14.239 1.00 90.94 188 LEU A C 1
ATOM 1415 O O . LEU A 1 188 ? 5.689 -4.676 14.992 1.00 90.94 188 LEU A O 1
ATOM 1419 N N . SER A 1 189 ? 6.593 -2.832 14.082 1.00 92.31 189 SER A N 1
ATOM 1420 C CA . SER A 1 189 ? 5.723 -1.873 14.771 1.00 92.31 189 SER A CA 1
ATOM 1421 C C . SER A 1 189 ? 4.248 -2.085 14.419 1.00 92.31 189 SER A C 1
ATOM 1423 O O . SER A 1 189 ? 3.408 -2.209 15.310 1.00 92.31 189 SER A O 1
ATOM 1425 N N . ILE A 1 190 ? 3.937 -2.215 13.126 1.00 90.12 190 ILE A N 1
ATOM 1426 C CA . ILE A 1 190 ? 2.583 -2.475 12.620 1.00 90.12 190 ILE A CA 1
ATOM 1427 C C . ILE A 1 190 ? 2.062 -3.810 13.167 1.00 90.12 190 ILE A C 1
ATOM 1429 O O . ILE A 1 190 ? 0.942 -3.878 13.669 1.00 90.12 190 ILE A O 1
ATOM 1433 N N . PHE A 1 191 ? 2.885 -4.859 13.150 1.00 90.25 191 PHE A N 1
ATOM 1434 C CA . PHE A 1 191 ? 2.515 -6.163 13.693 1.00 90.25 191 PHE A CA 1
ATOM 1435 C C . PHE A 1 191 ? 2.181 -6.094 15.191 1.00 90.25 191 PHE A C 1
ATOM 1437 O O . PHE A 1 191 ? 1.126 -6.572 15.612 1.00 90.25 191 PHE A O 1
ATOM 1444 N N . VAL A 1 192 ? 3.037 -5.453 15.993 1.00 93.31 192 VAL A N 1
ATOM 1445 C CA . VAL A 1 192 ? 2.802 -5.269 17.434 1.00 93.31 192 VAL A CA 1
ATOM 1446 C C . VAL A 1 192 ? 1.533 -4.449 17.676 1.00 93.31 192 VAL A C 1
ATOM 1448 O O . VAL A 1 192 ? 0.706 -4.848 18.494 1.00 93.31 192 VAL A O 1
ATOM 1451 N N . ALA A 1 193 ? 1.331 -3.354 16.939 1.00 91.38 193 ALA A N 1
ATOM 1452 C CA . ALA A 1 193 ? 0.128 -2.532 17.042 1.00 91.38 193 ALA A CA 1
ATOM 1453 C C . ALA A 1 193 ? -1.145 -3.332 16.725 1.00 91.38 193 ALA A C 1
ATOM 1455 O O . ALA A 1 193 ? -2.130 -3.225 17.454 1.00 91.38 193 ALA A O 1
ATOM 1456 N N . GLY A 1 194 ? -1.115 -4.182 15.694 1.00 90.38 194 GLY A N 1
ATOM 1457 C CA . GLY A 1 194 ? -2.225 -5.068 15.343 1.00 90.38 194 GLY A CA 1
ATOM 1458 C C . GLY A 1 194 ? -2.554 -6.074 16.449 1.00 90.38 194 GLY A C 1
ATOM 1459 O O . GLY A 1 194 ? -3.717 -6.219 16.825 1.00 90.38 194 GLY A O 1
ATOM 1460 N N . VAL A 1 195 ? -1.542 -6.729 17.028 1.00 91.56 195 VAL A N 1
ATOM 1461 C CA . VAL A 1 195 ? -1.735 -7.680 18.140 1.00 91.56 195 VAL A CA 1
ATOM 1462 C C . VAL A 1 195 ? -2.310 -6.986 19.374 1.00 91.56 195 VAL A C 1
ATOM 1464 O O . VAL A 1 195 ? -3.260 -7.490 19.975 1.00 91.56 195 VAL A O 1
ATOM 1467 N N . VAL A 1 196 ? -1.785 -5.811 19.731 1.00 92.38 196 VAL A N 1
ATOM 1468 C CA . VAL A 1 196 ? -2.296 -5.014 20.855 1.00 92.38 196 VAL A CA 1
ATOM 1469 C C . VAL A 1 196 ? -3.736 -4.569 20.599 1.00 92.38 196 VAL A C 1
ATOM 1471 O O . VAL A 1 196 ? -4.565 -4.683 21.498 1.00 92.38 196 VAL A O 1
ATOM 1474 N N . ALA A 1 197 ? -4.067 -4.126 19.382 1.00 88.94 197 ALA A N 1
ATOM 1475 C CA . ALA A 1 197 ? -5.425 -3.727 19.019 1.00 88.94 197 ALA A CA 1
ATOM 1476 C C . ALA A 1 197 ? -6.417 -4.897 19.115 1.00 88.94 197 ALA A C 1
ATOM 1478 O O . ALA A 1 197 ? -7.506 -4.730 19.663 1.00 88.94 197 ALA A O 1
ATOM 1479 N N . MET A 1 198 ? -6.034 -6.092 18.651 1.00 88.19 198 MET A N 1
ATOM 1480 C CA . MET A 1 198 ? -6.857 -7.300 18.794 1.00 88.19 198 MET A CA 1
ATOM 1481 C C . MET A 1 198 ? -7.065 -7.683 20.263 1.00 88.19 198 MET A C 1
ATOM 1483 O O . MET A 1 198 ? -8.188 -7.987 20.663 1.00 88.19 198 MET A O 1
ATOM 1487 N N . ALA A 1 199 ? -6.009 -7.639 21.081 1.00 90.56 199 ALA A N 1
ATOM 1488 C CA . ALA A 1 199 ? -6.109 -7.929 22.510 1.00 90.56 199 ALA A CA 1
ATOM 1489 C C . ALA A 1 199 ? -7.002 -6.908 23.239 1.00 90.56 199 ALA A C 1
ATOM 1491 O O . ALA A 1 199 ? -7.866 -7.296 24.024 1.00 90.56 199 ALA A O 1
ATOM 1492 N N . ALA A 1 200 ? -6.848 -5.615 22.937 1.00 87.50 200 ALA A N 1
ATOM 1493 C CA . ALA A 1 200 ? -7.666 -4.545 23.505 1.00 87.50 200 ALA A CA 1
ATOM 1494 C C . ALA A 1 200 ? -9.149 -4.686 23.124 1.00 87.50 200 ALA A C 1
ATOM 1496 O O . ALA A 1 200 ? -10.017 -4.565 23.989 1.00 87.50 200 ALA A O 1
ATOM 1497 N N . ALA A 1 201 ? -9.441 -5.011 21.861 1.00 84.88 201 ALA A N 1
ATOM 1498 C CA . ALA A 1 201 ? -10.803 -5.267 21.394 1.00 84.88 201 ALA A CA 1
ATOM 1499 C C . ALA A 1 201 ? -11.438 -6.502 22.060 1.00 84.88 201 ALA A C 1
ATOM 1501 O O . ALA A 1 201 ? -12.647 -6.529 22.271 1.00 84.88 201 ALA A O 1
ATOM 1502 N N . GLY A 1 202 ? -10.634 -7.513 22.410 1.00 83.38 202 GLY A N 1
ATOM 1503 C CA . GLY A 1 202 ? -11.107 -8.710 23.110 1.00 83.38 202 GLY A CA 1
ATOM 1504 C C . GLY A 1 202 ? -11.450 -8.480 24.585 1.00 83.38 202 GLY A C 1
ATOM 1505 O O . GLY A 1 202 ? -12.367 -9.116 25.098 1.00 83.38 202 GLY A O 1
ATOM 1506 N N . ILE A 1 203 ? -10.736 -7.579 25.270 1.00 87.00 203 ILE A N 1
ATOM 1507 C CA . ILE A 1 203 ? -10.947 -7.292 26.702 1.00 87.00 203 ILE A CA 1
ATOM 1508 C C . ILE A 1 203 ? -12.149 -6.364 26.921 1.00 87.00 203 ILE A C 1
ATOM 1510 O O . ILE A 1 203 ? -12.905 -6.564 27.871 1.00 87.00 203 ILE A O 1
ATOM 1514 N N . SER A 1 204 ? -12.343 -5.378 26.040 1.00 79.75 204 SER A N 1
ATOM 1515 C CA . SER A 1 204 ? -13.425 -4.389 26.132 1.00 79.75 204 SER A CA 1
ATOM 1516 C C . SER A 1 204 ? -14.362 -4.482 24.920 1.00 79.75 204 SER A C 1
ATOM 1518 O O . SER A 1 204 ? -14.340 -3.592 24.064 1.00 79.75 204 SER A O 1
ATOM 1520 N N . PRO A 1 205 ? -15.177 -5.547 24.807 1.00 73.25 205 PRO A N 1
ATOM 1521 C CA . PRO A 1 205 ? -16.133 -5.669 23.717 1.00 73.25 205 PRO A CA 1
ATOM 1522 C C . PRO A 1 205 ? -17.2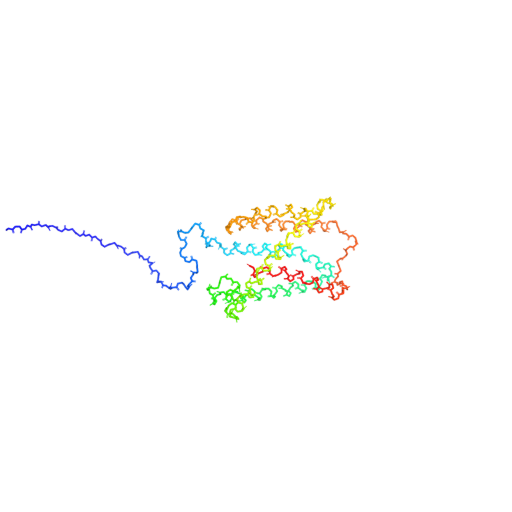16 -4.591 23.847 1.00 73.25 205 PRO A C 1
ATOM 1524 O O . PRO A 1 205 ? -17.870 -4.471 24.882 1.00 73.25 205 PRO A O 1
ATOM 1527 N N . ASP A 1 206 ? -17.413 -3.807 22.787 1.00 69.75 206 ASP A N 1
ATOM 1528 C CA . ASP A 1 206 ? -18.515 -2.848 22.700 1.00 69.75 206 ASP A CA 1
ATOM 1529 C C . ASP A 1 206 ? -19.854 -3.618 22.634 1.00 69.75 206 ASP A C 1
ATOM 1531 O O . ASP A 1 206 ? -20.075 -4.360 21.670 1.00 69.75 206 ASP A O 1
ATOM 1535 N N . PRO A 1 207 ? -20.770 -3.446 23.610 1.00 62.16 207 PRO A N 1
ATOM 1536 C CA . PRO A 1 207 ? -22.060 -4.140 23.640 1.00 62.16 207 PRO A CA 1
ATOM 1537 C C . PRO A 1 207 ? -22.941 -3.878 22.408 1.00 62.16 207 PRO A C 1
ATOM 1539 O O . PRO A 1 207 ? -23.864 -4.646 22.141 1.00 62.16 207 PRO A O 1
ATOM 1542 N N . SER A 1 208 ? -22.682 -2.797 21.665 1.00 63.09 208 SER A N 1
ATOM 1543 C CA . SER A 1 208 ? -23.436 -2.400 20.472 1.00 63.09 208 SER A CA 1
ATOM 1544 C C . SER A 1 208 ? -22.922 -3.019 19.166 1.00 63.09 208 SER A C 1
ATOM 1546 O O . SER A 1 208 ? -23.617 -2.968 18.149 1.00 63.09 208 SER A O 1
ATOM 1548 N N . ARG A 1 209 ? -21.730 -3.633 19.171 1.00 61.34 209 ARG A N 1
ATOM 1549 C CA . ARG A 1 209 ? -21.112 -4.243 17.986 1.00 61.34 209 ARG A CA 1
ATOM 1550 C C . ARG A 1 209 ? -20.991 -5.751 18.154 1.00 61.34 209 ARG A C 1
ATOM 1552 O O . ARG A 1 209 ? -20.001 -6.262 18.669 1.00 61.34 209 ARG A O 1
ATOM 1559 N N . SER A 1 210 ? -21.992 -6.479 17.665 1.00 61.84 210 SER A N 1
ATOM 1560 C CA . SER A 1 210 ? -21.913 -7.933 17.530 1.00 61.84 210 SER A CA 1
ATOM 1561 C C . SER A 1 210 ? -21.287 -8.325 16.191 1.00 61.84 210 SER A C 1
ATOM 1563 O O . SER A 1 210 ? -21.482 -7.665 15.170 1.00 61.84 210 SER A O 1
ATOM 1565 N N . VAL A 1 211 ? -20.521 -9.418 16.189 1.00 62.72 211 VAL A N 1
ATOM 1566 C CA . VAL A 1 211 ? -19.974 -10.005 14.963 1.00 62.72 211 VAL A CA 1
ATOM 1567 C C . VAL A 1 211 ? -21.134 -10.576 14.148 1.00 62.72 211 VAL A C 1
ATOM 1569 O O . VAL A 1 211 ? -21.604 -11.685 14.400 1.00 62.72 211 VAL A O 1
ATOM 1572 N N . GLN A 1 212 ? -21.635 -9.799 13.189 1.00 64.62 212 GLN A N 1
ATOM 1573 C CA . GLN A 1 212 ? -22.708 -10.237 12.304 1.00 64.62 212 GLN A CA 1
ATOM 1574 C C . GLN A 1 212 ? -22.139 -11.082 11.157 1.00 64.62 212 GLN A C 1
ATOM 1576 O O . GLN A 1 212 ? -21.197 -10.693 10.462 1.00 64.62 212 GLN A O 1
ATOM 1581 N N . VAL A 1 213 ? -22.727 -12.266 10.968 1.00 61.91 213 VAL A N 1
ATOM 1582 C CA . VAL A 1 213 ? -22.318 -13.256 9.954 1.00 61.91 213 VAL A CA 1
ATOM 1583 C C . VAL A 1 213 ? -22.481 -12.691 8.540 1.00 61.91 213 VAL A C 1
ATOM 1585 O O . VAL A 1 213 ? -21.598 -12.857 7.698 1.00 61.91 213 VAL A O 1
ATOM 1588 N N . ALA A 1 214 ? -23.578 -11.970 8.310 1.00 62.81 214 ALA A N 1
ATOM 1589 C CA . ALA A 1 214 ? -23.837 -11.188 7.112 1.00 62.81 214 ALA A CA 1
ATOM 1590 C C . ALA A 1 214 ? -24.629 -9.940 7.512 1.00 62.81 214 ALA A C 1
ATOM 1592 O O . ALA A 1 214 ? -25.661 -10.052 8.176 1.00 62.81 214 ALA A O 1
ATOM 1593 N N . VAL A 1 215 ? -24.141 -8.764 7.121 1.00 68.25 215 VAL A N 1
ATOM 1594 C CA . VAL A 1 215 ? -24.862 -7.503 7.308 1.00 68.25 215 VAL A CA 1
ATOM 1595 C C . VAL A 1 215 ? -25.628 -7.233 6.012 1.00 68.25 215 VAL A C 1
ATOM 1597 O O . VAL A 1 215 ? -24.991 -7.166 4.957 1.00 68.25 215 VAL A O 1
ATOM 1600 N N . PRO A 1 216 ? -26.967 -7.088 6.033 1.00 64.44 216 PRO A N 1
ATOM 1601 C CA . PRO A 1 216 ? -27.718 -6.699 4.847 1.00 64.44 216 PRO A CA 1
ATOM 1602 C C . PRO A 1 216 ? -27.372 -5.247 4.495 1.00 64.44 216 PRO A C 1
ATOM 1604 O O . PRO A 1 216 ? -27.958 -4.300 5.015 1.00 64.44 216 PRO A O 1
ATOM 1607 N N . SER A 1 217 ? -26.370 -5.068 3.640 1.00 64.56 217 SER A N 1
ATOM 1608 C CA . SER A 1 217 ? -25.918 -3.772 3.144 1.00 64.56 217 SER A CA 1
ATOM 1609 C C . SER A 1 217 ? -26.461 -3.518 1.736 1.00 64.56 217 SER A C 1
ATOM 1611 O O . SER A 1 217 ? -26.676 -4.433 0.942 1.00 64.56 217 SER A O 1
ATOM 1613 N N . ASN A 1 218 ? -26.718 -2.246 1.424 1.00 78.06 218 ASN A N 1
ATOM 1614 C CA . ASN A 1 218 ? -27.133 -1.838 0.085 1.00 78.06 218 ASN A CA 1
ATOM 1615 C C . ASN A 1 218 ? -26.006 -2.138 -0.923 1.00 78.06 218 ASN A C 1
ATOM 1617 O O . ASN A 1 218 ? -24.830 -1.981 -0.586 1.00 78.06 218 ASN A O 1
ATOM 1621 N N . PHE A 1 219 ? -26.348 -2.509 -2.162 1.00 78.25 219 PHE A N 1
ATOM 1622 C CA . PHE A 1 219 ? -25.373 -2.865 -3.204 1.00 78.25 219 PHE A CA 1
ATOM 1623 C C . PHE A 1 219 ? -24.304 -1.780 -3.391 1.00 78.25 219 PHE A C 1
ATOM 1625 O O . PHE A 1 219 ? -23.120 -2.083 -3.492 1.00 78.25 219 PHE A O 1
ATOM 1632 N N . TYR A 1 220 ? -24.712 -0.509 -3.351 1.00 81.25 220 TYR A N 1
ATOM 1633 C CA . TYR A 1 220 ? -23.806 0.636 -3.441 1.00 81.25 220 TYR A CA 1
ATOM 1634 C C . TYR A 1 220 ? -22.762 0.663 -2.311 1.00 81.25 220 TYR A C 1
ATOM 1636 O O . TYR A 1 220 ? -21.565 0.804 -2.561 1.00 81.25 220 TYR A O 1
ATOM 1644 N N . THR A 1 221 ? -23.205 0.487 -1.065 1.00 80.06 221 THR A N 1
ATOM 1645 C CA . THR A 1 221 ? -22.332 0.508 0.116 1.00 80.06 221 THR A CA 1
ATOM 1646 C C . THR A 1 221 ? -21.396 -0.699 0.124 1.00 80.06 221 THR A C 1
ATOM 1648 O O . THR A 1 221 ? -20.211 -0.552 0.417 1.00 80.06 221 THR A O 1
ATOM 1651 N N . ALA A 1 222 ? -21.899 -1.873 -0.265 1.00 79.31 222 ALA A N 1
ATOM 1652 C CA . ALA A 1 222 ? -21.087 -3.072 -0.420 1.00 79.31 222 ALA A CA 1
ATOM 1653 C C . ALA A 1 222 ? -20.028 -2.898 -1.522 1.00 79.31 222 ALA A C 1
ATOM 1655 O O . ALA A 1 222 ? -18.861 -3.197 -1.295 1.00 79.31 222 ALA A O 1
ATOM 1656 N N . PHE A 1 223 ? -20.389 -2.345 -2.683 1.00 83.12 223 PHE A N 1
ATOM 1657 C CA . PHE A 1 223 ? -19.464 -2.148 -3.802 1.00 83.12 223 PHE A CA 1
ATOM 1658 C C . PHE A 1 223 ? -18.298 -1.210 -3.450 1.00 83.12 223 PHE A C 1
ATOM 1660 O O . PHE A 1 223 ? -17.132 -1.540 -3.681 1.00 83.12 223 PHE A O 1
ATOM 1667 N N . ILE A 1 224 ? -18.593 -0.071 -2.816 1.00 84.44 224 ILE A N 1
ATOM 1668 C CA . ILE A 1 224 ? -17.557 0.858 -2.340 1.00 84.44 224 ILE A CA 1
ATOM 1669 C C . ILE A 1 224 ? -16.686 0.184 -1.282 1.00 84.44 224 ILE A C 1
ATOM 1671 O O . ILE A 1 224 ? -15.460 0.257 -1.343 1.00 84.44 224 ILE A O 1
ATOM 1675 N N . SER A 1 225 ? -17.308 -0.528 -0.345 1.00 83.75 225 SER A N 1
ATOM 1676 C CA . SER A 1 225 ? -16.583 -1.218 0.714 1.00 83.75 225 SER A CA 1
ATOM 1677 C C . SER A 1 225 ? -15.654 -2.315 0.190 1.00 83.75 225 SER A C 1
ATOM 1679 O O . SER A 1 225 ? -14.615 -2.546 0.792 1.00 83.75 225 SER A O 1
ATOM 1681 N N . ILE A 1 226 ? -15.992 -2.988 -0.910 1.00 83.50 226 ILE A N 1
ATOM 1682 C CA . ILE A 1 226 ? -15.161 -4.047 -1.510 1.00 83.50 226 ILE A CA 1
ATOM 1683 C C . ILE A 1 226 ? -13.954 -3.468 -2.261 1.00 83.50 226 ILE A C 1
ATOM 1685 O O . ILE A 1 226 ? -12.933 -4.139 -2.405 1.00 83.50 226 ILE A O 1
ATOM 1689 N N . THR A 1 227 ? -14.018 -2.203 -2.677 1.00 85.69 227 THR A N 1
ATOM 1690 C CA . THR A 1 227 ? -12.904 -1.532 -3.364 1.00 85.69 227 THR A CA 1
ATOM 1691 C C . THR A 1 227 ? -11.711 -1.303 -2.424 1.00 85.69 227 THR A C 1
ATOM 1693 O O . THR A 1 227 ? -10.558 -1.372 -2.848 1.00 85.69 227 THR A O 1
ATOM 1696 N N . ASN A 1 228 ? -11.971 -1.121 -1.127 1.00 85.25 228 ASN A N 1
ATOM 1697 C CA . ASN A 1 228 ? -10.948 -0.944 -0.093 1.00 85.25 228 ASN A CA 1
ATOM 1698 C C . ASN A 1 228 ? -9.990 -2.158 0.023 1.00 85.25 228 ASN A C 1
ATOM 1700 O O . ASN A 1 228 ? -8.778 -1.958 -0.073 1.00 85.25 228 ASN A O 1
ATOM 1704 N N . PRO A 1 229 ? -10.475 -3.414 0.153 1.00 84.00 229 PRO A N 1
ATOM 1705 C CA . PRO A 1 229 ? -9.627 -4.601 0.089 1.00 84.00 229 PRO A CA 1
ATOM 1706 C C . PRO A 1 229 ? -8.844 -4.717 -1.219 1.00 84.00 229 PRO A C 1
ATOM 1708 O O . PRO A 1 229 ? -7.669 -5.070 -1.186 1.00 84.00 229 PRO A O 1
ATOM 1711 N N . VAL A 1 230 ? -9.457 -4.403 -2.367 1.00 85.44 230 VAL A N 1
ATOM 1712 C CA . VAL A 1 230 ? -8.780 -4.478 -3.677 1.00 85.44 230 VAL A CA 1
ATOM 1713 C C . VAL A 1 230 ? -7.535 -3.591 -3.696 1.00 85.44 230 VAL A C 1
ATOM 1715 O O . VAL A 1 230 ? -6.475 -4.044 -4.125 1.00 85.44 230 VAL A O 1
ATOM 1718 N N . PHE A 1 231 ? -7.632 -2.368 -3.167 1.00 82.56 231 PHE A N 1
ATOM 1719 C CA . PHE A 1 231 ? -6.486 -1.467 -3.033 1.00 82.56 231 PHE A CA 1
ATOM 1720 C C . PHE A 1 231 ? -5.385 -2.045 -2.130 1.00 82.56 231 PHE A C 1
ATOM 1722 O O . PHE A 1 231 ? -4.206 -1.942 -2.452 1.00 82.56 231 PHE A O 1
ATOM 1729 N N . SER A 1 232 ? -5.735 -2.725 -1.038 1.00 85.69 232 SER A N 1
ATOM 1730 C CA . SER A 1 232 ? -4.734 -3.341 -0.155 1.00 85.69 232 SER A CA 1
ATOM 1731 C C . SER A 1 232 ? -3.954 -4.476 -0.814 1.00 85.69 232 SER A C 1
ATOM 1733 O O . SER A 1 232 ? -2.761 -4.618 -0.567 1.00 85.69 232 SER A O 1
ATOM 1735 N N . PHE A 1 233 ? -4.592 -5.260 -1.688 1.00 84.31 233 PHE A N 1
ATOM 1736 C CA . PHE A 1 233 ? -3.920 -6.326 -2.444 1.00 84.31 233 PHE A CA 1
ATOM 1737 C C . PHE A 1 233 ? -3.175 -5.816 -3.687 1.00 84.31 233 PHE A C 1
ATOM 1739 O O . PHE A 1 233 ? -2.392 -6.558 -4.282 1.00 84.31 233 PHE A O 1
ATOM 1746 N N . ALA A 1 234 ? -3.370 -4.554 -4.072 1.00 80.75 234 ALA A N 1
ATOM 1747 C CA . ALA A 1 234 ? -2.708 -3.928 -5.210 1.00 80.75 234 ALA A CA 1
ATOM 1748 C C . ALA A 1 234 ? -1.201 -3.674 -4.977 1.00 80.75 234 ALA A C 1
ATOM 1750 O O . ALA A 1 234 ? -0.445 -3.555 -5.929 1.00 80.75 234 ALA A O 1
ATOM 1751 N N . GLY A 1 235 ? -0.714 -3.676 -3.732 1.00 75.19 235 GLY A N 1
ATOM 1752 C CA . GLY A 1 235 ? 0.699 -3.382 -3.442 1.00 75.19 235 GLY A CA 1
ATOM 1753 C C . GLY A 1 235 ? 1.729 -4.337 -4.072 1.00 75.19 235 GLY A C 1
ATOM 1754 O O . GLY A 1 235 ? 2.902 -4.003 -4.114 1.00 75.19 235 GLY A O 1
ATOM 1755 N N . HIS A 1 236 ? 1.324 -5.501 -4.595 1.00 80.56 236 HIS A N 1
ATOM 1756 C CA . HIS A 1 236 ? 2.242 -6.495 -5.175 1.00 80.56 236 HIS A CA 1
ATOM 1757 C C . HIS A 1 236 ? 2.879 -6.093 -6.519 1.00 80.56 236 HIS A C 1
ATOM 1759 O O . HIS A 1 236 ? 3.794 -6.777 -6.977 1.00 80.56 236 HIS A O 1
ATOM 1765 N N . PHE A 1 237 ? 2.357 -5.060 -7.187 1.00 72.00 237 PHE A N 1
ATOM 1766 C CA . PHE A 1 237 ? 2.851 -4.598 -8.490 1.00 72.00 237 PHE A CA 1
ATOM 1767 C C . PHE A 1 237 ? 3.652 -3.290 -8.425 1.00 72.00 237 PHE A C 1
ATOM 1769 O O . PHE A 1 237 ? 4.167 -2.854 -9.459 1.00 72.00 237 PHE A O 1
ATOM 1776 N N . MET A 1 238 ? 3.699 -2.646 -7.255 1.00 60.16 238 MET A N 1
ATOM 1777 C CA . MET A 1 238 ? 4.611 -1.531 -6.970 1.00 60.16 238 MET A CA 1
ATOM 1778 C C . MET A 1 238 ? 6.020 -2.054 -6.713 1.00 60.16 238 MET A C 1
ATOM 1780 O O . MET A 1 238 ? 6.977 -1.291 -6.968 1.00 60.16 238 MET A O 1
#

Sequence (238 aa):
MAASTTGKQHPLPSSKPGSEPLIPRAADVFGQEDHHDIKYKRLSWPLVAVLMIAEIVSNGMLSLPSSLAVVGMVPGLIIIVFLGIFATYTSRLLVDFKLRHPEVHTMGDAGYIMFGPLGRDMMAFGTCCFSIFASGGQMLAGQIALASLSDNKLCLMLYTGIFAVPTLLFSLPRTFHGLSWISIASVLSIFVAGVVAMAAAGISPDPSRSVQVAVPSNFYTAFISITNPVFSFAGHFM

pLDDT: mean 77.17, std 17.18, range [30.38, 93.38]

Secondary structure (DSSP, 8-state):
----------------S--------TT-TT--GGG-SS-STT--HHHHHHHHHHHHHHHHHHHHHHHHHHH-HHHHHHHHHHHHHHHHHHHHHHHHHHHH-TT--SHHHHHHHHHHHHHHHHHHHHHHHHHHHHHHHHHHHHHHHHHHHTTT-S-HHHHHHHHHHHHHHHH----HHHHHHHHHHHHHHHHHHHHHHHHHHHHS--TT----S-----HHHHHHHHHHHHHHHGGGG-

Solvent-accessible surface area (backbone atoms only — not comparable to full-atom values): 13960 Å² total; per-residue (Å²): 133,87,83,90,82,83,91,78,93,77,83,82,84,74,86,76,88,77,83,70,78,85,66,78,71,76,69,58,91,73,64,86,52,89,86,48,96,73,61,82,92,66,72,49,71,70,48,52,51,48,46,44,47,34,53,24,49,57,46,31,69,66,30,43,62,60,27,31,72,53,39,6,52,54,62,38,51,54,49,52,54,52,49,51,54,50,46,52,52,51,49,50,53,53,50,57,46,44,72,75,40,72,77,51,86,46,65,20,51,50,20,30,75,75,57,36,75,68,26,18,56,53,37,39,49,48,54,51,51,50,51,55,52,52,54,50,49,54,46,52,53,50,20,54,53,51,35,67,75,54,72,60,76,65,61,66,71,54,39,35,53,63,54,45,52,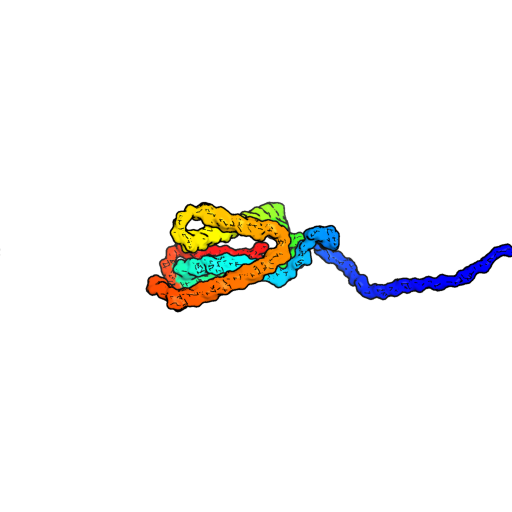58,52,52,62,70,61,60,69,88,46,71,67,64,50,39,60,54,33,55,56,48,42,51,50,53,51,52,51,50,53,51,50,53,53,52,49,68,77,60,66,58,93,90,66,72,93,46,62,66,42,98,55,56,70,70,60,42,54,58,38,55,49,41,47,53,58,18,59,51,41,82,79,114

Mean predicted aligned error: 11.96 Å

Organism: Metarhizium anisopliae (strain ARSEF 549) (NCBI:txid3151832)